Protein AF-K1U4I6-F1 (afdb_monomer_lite)

InterPro domains:
  IPR039506 SpoOB, alpha-helical domain [PF14689] (125-173)

Foldseek 3Di:
DLVVQCVPPVDPVVSVVVVVVVVVVVVVVCCVVVVVVVVVQVVDDPVSVVVVVCVVVVVVVVVVCCVVVCPVVVVPDPVVVVVVVVVVVVVVVVVVVVVVVVVVVVVVVVVVVVVVVVVVVVVVVVVVVVVVVVVVVVVVVVVVVVLVVVLVVCVVVVVVVVSVVSVVVVVVVVVVVPQPDPDPDPVVSVVVSVVVVVCVVVVHDDDDDD

Sequence (210 aa):
MGLFALALTGQEWCYYVCRILVTVGAFILLCRYVCQTTAMLFAKTDRELLIIGSLPIIYYIFDYATTKFSSLLYSGNKAVPEFLGFAMCLTYLLFLLVYFREYEMKNKAEQYNELIQMQLNSFQTEMTNTRKSEKKMSILRHDTRHHLSVLRTLIQQGETDKALEYLNEVSQTYDDTVIKTYCRNEMVNSVLSIYNMRFEEQRIRWEIQV

pLDDT: mean 74.11, std 14.85, range [41.06, 98.06]

Secondary structure (DSSP, 8-state):
-HHHHHHHH--HHHHHHHHHHHHHHHHHHHHHHHHHHHHHHTTS-HHHHHHHHHHHHHHHHHHHHHHHHTTTTTTT-THHHHHHHHHHHHHHHHHHHHHHHHHHHHHHHHHHHHHHHHHHHHHHHHHHHHHHHHHHHHHHHHHHHHHHHHHHHHHHTT-HHHHHHHHHHHHHHHHTTS----SS-HHHHHHHHHHHHHHHHTT-------

Structure (mmCIF, N/CA/C/O backbone):
data_AF-K1U4I6-F1
#
_entry.id   AF-K1U4I6-F1
#
loop_
_atom_site.group_PDB
_atom_site.id
_atom_site.type_symbol
_atom_site.label_atom_id
_atom_site.label_alt_id
_atom_site.label_comp_id
_atom_site.label_asym_id
_atom_site.label_entity_id
_atom_site.label_seq_id
_atom_site.pdbx_PDB_ins_code
_atom_site.Cartn_x
_atom_site.Cartn_y
_atom_site.Cartn_z
_atom_site.occupancy
_atom_site.B_iso_or_equiv
_atom_site.auth_seq_id
_atom_site.auth_comp_id
_atom_site.auth_asym_id
_atom_site.auth_atom_id
_atom_site.pdbx_PDB_model_num
ATOM 1 N N . MET A 1 1 ? 26.414 -6.886 -43.338 1.00 48.66 1 MET A N 1
ATOM 2 C CA . MET A 1 1 ? 25.863 -7.695 -44.452 1.00 48.66 1 MET A CA 1
ATOM 3 C C . MET A 1 1 ? 25.953 -6.996 -45.811 1.00 48.66 1 MET A C 1
ATOM 5 O O . MET A 1 1 ? 26.438 -7.625 -46.738 1.00 48.66 1 MET A O 1
ATOM 9 N N . GLY A 1 2 ? 25.589 -5.711 -45.952 1.00 41.06 2 GLY A N 1
ATOM 10 C CA . GLY A 1 2 ? 25.719 -4.983 -47.233 1.00 41.06 2 GLY A CA 1
ATOM 11 C C . GLY A 1 2 ? 27.159 -4.853 -47.758 1.00 41.06 2 GLY A C 1
ATOM 12 O O . GLY A 1 2 ? 27.404 -5.090 -48.935 1.00 41.06 2 GLY A O 1
ATOM 13 N N . LEU A 1 3 ? 28.129 -4.595 -46.874 1.00 46.62 3 LEU A N 1
ATOM 14 C CA . LEU A 1 3 ? 29.560 -4.542 -47.221 1.00 46.62 3 LEU A CA 1
ATOM 15 C C . LEU A 1 3 ? 30.132 -5.889 -47.703 1.00 46.62 3 LEU A C 1
ATOM 17 O O . LEU A 1 3 ? 31.033 -5.907 -48.533 1.00 46.62 3 LEU A O 1
ATOM 21 N N . PHE A 1 4 ? 29.583 -7.013 -47.230 1.00 47.94 4 PHE A N 1
ATOM 22 C CA . PHE A 1 4 ? 30.032 -8.356 -47.616 1.00 47.94 4 PHE A CA 1
ATOM 23 C C . PHE A 1 4 ? 29.522 -8.745 -49.015 1.00 47.94 4 PHE A C 1
ATOM 25 O O . PHE A 1 4 ? 30.230 -9.396 -49.772 1.00 47.94 4 PHE A O 1
ATOM 32 N N . ALA A 1 5 ? 28.323 -8.279 -49.387 1.00 46.81 5 ALA A N 1
ATOM 33 C CA . ALA A 1 5 ? 27.789 -8.419 -50.742 1.00 46.81 5 ALA A CA 1
ATOM 34 C C . ALA A 1 5 ? 28.510 -7.492 -51.740 1.00 46.81 5 ALA A C 1
ATOM 36 O O . ALA A 1 5 ? 28.857 -7.920 -52.836 1.00 46.81 5 ALA A O 1
ATOM 37 N N . LEU A 1 6 ? 28.817 -6.250 -51.340 1.00 45.81 6 LEU A N 1
ATOM 38 C CA . LEU A 1 6 ? 29.580 -5.304 -52.164 1.00 45.81 6 LEU A CA 1
ATOM 39 C C . LEU A 1 6 ? 30.985 -5.841 -52.503 1.00 45.81 6 LEU A C 1
ATOM 41 O O . LEU A 1 6 ? 31.432 -5.707 -53.641 1.00 45.81 6 LEU A O 1
ATOM 45 N N . ALA A 1 7 ? 31.640 -6.498 -51.538 1.00 49.97 7 ALA A N 1
ATOM 46 C CA . ALA A 1 7 ? 32.959 -7.104 -51.713 1.00 49.97 7 ALA A CA 1
ATOM 47 C C . ALA A 1 7 ? 32.969 -8.309 -52.674 1.00 49.97 7 ALA A C 1
ATOM 49 O O . ALA A 1 7 ? 34.016 -8.610 -53.240 1.00 49.97 7 ALA A O 1
ATOM 50 N N . LEU A 1 8 ? 31.830 -8.988 -52.873 1.00 51.47 8 LEU A N 1
ATOM 51 C CA . LEU A 1 8 ? 31.747 -10.184 -53.719 1.00 51.47 8 LEU A CA 1
ATOM 52 C C . LEU A 1 8 ? 31.326 -9.885 -55.166 1.00 51.47 8 LEU A C 1
ATOM 54 O O . LEU A 1 8 ? 31.759 -10.586 -56.075 1.00 51.47 8 LEU A O 1
ATOM 58 N N . THR A 1 9 ? 30.466 -8.884 -55.391 1.00 55.88 9 THR A N 1
ATOM 59 C CA . THR A 1 9 ? 29.823 -8.680 -56.706 1.00 55.88 9 THR A CA 1
ATOM 60 C C . THR A 1 9 ? 30.239 -7.413 -57.446 1.00 55.88 9 THR A C 1
ATOM 62 O O . THR A 1 9 ? 29.944 -7.298 -58.632 1.00 55.88 9 THR A O 1
ATOM 65 N N . GLY A 1 10 ? 30.873 -6.435 -56.787 1.00 54.59 10 GLY A N 1
ATOM 66 C CA . GLY A 1 10 ? 31.335 -5.194 -57.433 1.00 54.59 10 GLY A CA 1
ATOM 67 C C . GLY A 1 10 ? 30.241 -4.308 -58.060 1.00 54.59 10 GLY A C 1
ATOM 68 O O . GLY A 1 10 ? 30.562 -3.281 -58.648 1.00 54.59 10 GLY A O 1
ATOM 69 N N . GLN A 1 11 ? 28.958 -4.672 -57.940 1.00 59.34 11 GLN A N 1
ATOM 70 C CA . GLN A 1 11 ? 27.823 -3.933 -58.495 1.00 59.34 11 GLN A CA 1
ATOM 71 C C . GLN A 1 11 ? 26.940 -3.318 -57.406 1.00 59.34 11 GLN A C 1
ATOM 73 O O . GLN A 1 11 ? 26.455 -4.006 -56.504 1.00 59.34 11 GLN A O 1
ATOM 78 N N . GLU A 1 12 ? 26.674 -2.016 -57.542 1.00 57.81 12 GLU A N 1
ATOM 79 C CA . GLU A 1 12 ? 25.915 -1.210 -56.577 1.00 57.81 12 GLU A CA 1
ATOM 80 C C . GLU A 1 12 ? 24.451 -1.665 -56.429 1.00 57.81 12 GLU A C 1
ATOM 82 O O . GLU A 1 12 ? 23.880 -1.590 -55.342 1.00 57.81 12 GLU A O 1
ATOM 87 N N . TRP A 1 13 ? 23.851 -2.229 -57.483 1.00 63.41 13 TRP A N 1
ATOM 88 C CA . TRP A 1 13 ? 22.460 -2.702 -57.464 1.00 63.41 13 TRP A CA 1
ATOM 89 C C . TRP A 1 13 ? 22.210 -3.830 -56.454 1.00 63.41 13 TRP A C 1
ATOM 91 O O . TRP A 1 13 ? 21.188 -3.826 -55.767 1.00 63.41 13 TRP A O 1
ATOM 101 N N . CYS A 1 14 ? 23.154 -4.761 -56.294 1.00 64.69 14 CYS A N 1
ATOM 102 C CA . CYS A 1 14 ? 22.992 -5.878 -55.360 1.00 64.69 14 CYS A CA 1
ATOM 103 C C . CYS A 1 14 ? 23.028 -5.407 -53.894 1.00 64.69 14 CYS A C 1
ATOM 105 O O . CYS A 1 14 ? 22.335 -5.962 -53.038 1.00 64.69 14 CYS A O 1
ATOM 107 N N . TYR A 1 15 ? 23.778 -4.336 -53.611 1.00 62.53 15 TYR A N 1
ATOM 108 C CA . TYR A 1 15 ? 23.795 -3.683 -52.302 1.00 62.53 15 TYR A CA 1
ATOM 109 C C . TYR A 1 15 ? 22.443 -3.026 -51.988 1.00 62.53 15 TYR A C 1
ATOM 111 O O . TYR A 1 15 ? 21.892 -3.258 -50.908 1.00 62.53 15 TYR A O 1
ATOM 119 N N . TYR A 1 16 ? 21.866 -2.269 -52.930 1.00 65.88 16 TYR A N 1
ATOM 120 C CA . TYR A 1 16 ? 20.574 -1.605 -52.718 1.00 65.88 16 TYR A CA 1
ATOM 121 C C . TYR A 1 16 ? 19.423 -2.601 -52.539 1.00 65.88 16 TYR A C 1
ATOM 123 O O . TYR A 1 16 ? 18.609 -2.420 -51.634 1.00 65.88 16 TYR A O 1
ATOM 131 N N . VAL A 1 17 ? 19.386 -3.685 -53.321 1.00 73.38 17 VAL A N 1
ATOM 132 C CA . VAL A 1 17 ? 18.346 -4.723 -53.205 1.00 73.38 17 VAL A CA 1
ATOM 133 C C . VAL A 1 17 ? 18.427 -5.454 -51.861 1.00 73.38 17 VAL A C 1
ATOM 135 O O . VAL A 1 17 ? 17.417 -5.573 -51.165 1.00 73.38 17 VAL A O 1
ATOM 138 N N . CYS A 1 18 ? 19.625 -5.871 -51.435 1.00 67.81 18 CYS A N 1
ATOM 139 C CA . CYS A 1 18 ? 19.815 -6.473 -50.111 1.00 67.81 18 CYS A CA 1
ATOM 140 C C . CYS A 1 18 ? 19.424 -5.512 -48.984 1.00 67.81 18 CYS A C 1
ATOM 142 O O . CYS A 1 18 ? 18.810 -5.928 -48.001 1.00 67.81 18 CYS A O 1
ATOM 144 N N . ARG A 1 19 ? 19.742 -4.220 -49.121 1.00 67.00 19 ARG A N 1
ATOM 145 C CA . ARG A 1 19 ? 19.383 -3.214 -48.120 1.00 67.00 19 ARG A CA 1
ATOM 146 C C . ARG A 1 19 ? 17.870 -3.051 -48.009 1.00 67.00 19 ARG A C 1
ATOM 148 O O . ARG A 1 19 ? 17.364 -3.063 -46.893 1.00 67.00 19 ARG A O 1
ATOM 155 N N . ILE A 1 20 ? 17.160 -2.978 -49.138 1.00 73.19 20 ILE A N 1
ATOM 156 C CA . ILE A 1 20 ? 15.693 -2.886 -49.170 1.00 73.19 20 ILE A CA 1
ATOM 157 C C . ILE A 1 20 ? 15.069 -4.100 -48.472 1.00 73.19 20 ILE A C 1
ATOM 159 O O . ILE A 1 20 ? 14.245 -3.927 -47.574 1.00 73.19 20 ILE A O 1
ATOM 163 N N . LEU A 1 21 ? 15.513 -5.317 -48.798 1.00 75.50 21 LEU A N 1
ATOM 164 C CA . LEU A 1 21 ? 14.985 -6.545 -48.191 1.00 75.50 21 LEU A CA 1
ATOM 165 C C . LEU A 1 21 ? 15.214 -6.604 -46.676 1.00 75.50 21 LEU A C 1
ATOM 167 O O . LEU A 1 21 ? 14.296 -6.940 -45.929 1.00 75.50 21 LEU A O 1
ATOM 171 N N . VAL A 1 22 ? 16.404 -6.219 -46.207 1.00 72.75 22 VAL A N 1
ATOM 172 C CA . VAL A 1 22 ? 16.709 -6.162 -44.769 1.00 72.75 22 VAL A CA 1
ATOM 173 C C . VAL A 1 22 ? 15.862 -5.098 -44.069 1.00 72.75 22 VAL A C 1
ATOM 175 O O . VAL A 1 22 ? 15.328 -5.364 -42.994 1.00 72.75 22 VAL A O 1
ATOM 178 N N . THR A 1 23 ? 15.677 -3.922 -44.677 1.00 68.19 23 THR A N 1
ATOM 179 C CA . THR A 1 23 ? 14.832 -2.867 -44.094 1.00 68.19 23 THR A CA 1
ATOM 180 C C . THR A 1 23 ? 13.359 -3.257 -44.042 1.00 68.19 23 THR A C 1
ATOM 182 O O . THR A 1 23 ? 12.713 -3.009 -43.030 1.00 68.19 23 THR A O 1
ATOM 185 N N . VAL A 1 24 ? 12.834 -3.928 -45.072 1.00 73.31 24 VAL A N 1
ATOM 186 C CA . VAL A 1 24 ? 11.449 -4.423 -45.090 1.00 73.31 24 VAL A CA 1
ATOM 187 C C . VAL A 1 24 ? 11.265 -5.536 -44.058 1.00 73.31 24 VAL A C 1
ATOM 189 O O . VAL A 1 24 ? 10.288 -5.520 -43.314 1.00 73.31 24 VAL A O 1
ATOM 192 N N . GLY A 1 25 ? 12.225 -6.458 -43.941 1.00 74.81 25 GLY A N 1
ATOM 193 C CA . GLY A 1 25 ? 12.207 -7.502 -42.916 1.00 74.81 25 GLY A CA 1
ATOM 194 C C . GLY A 1 25 ? 12.217 -6.927 -41.499 1.00 74.81 25 GLY A C 1
ATOM 195 O O . GLY A 1 25 ? 11.381 -7.305 -40.681 1.00 74.81 25 GLY A O 1
ATOM 196 N N . ALA A 1 26 ? 13.100 -5.963 -41.225 1.00 69.75 26 ALA A N 1
ATOM 197 C CA . ALA A 1 26 ? 13.153 -5.261 -39.944 1.00 69.75 26 ALA A CA 1
ATOM 198 C C . ALA A 1 26 ? 11.867 -4.467 -39.664 1.00 69.75 26 ALA A C 1
ATOM 200 O O . ALA A 1 26 ? 11.378 -4.487 -38.538 1.00 69.75 26 ALA A O 1
ATOM 201 N N . PHE A 1 27 ? 11.285 -3.826 -40.681 1.00 70.94 27 PHE A N 1
ATOM 202 C CA . PHE A 1 27 ? 10.021 -3.101 -40.563 1.00 70.94 27 PHE A CA 1
ATOM 203 C C . PHE A 1 27 ? 8.851 -4.035 -40.231 1.00 70.94 27 PHE A C 1
ATOM 205 O O . PHE A 1 27 ? 8.069 -3.729 -39.340 1.00 70.94 27 PHE A O 1
ATOM 212 N N . ILE A 1 28 ? 8.763 -5.210 -40.862 1.00 70.12 28 ILE A N 1
ATOM 213 C CA . ILE A 1 28 ? 7.737 -6.221 -40.549 1.00 70.12 28 ILE A CA 1
ATOM 214 C C . ILE A 1 28 ? 7.915 -6.756 -39.122 1.00 70.12 28 ILE A C 1
ATOM 216 O O . ILE A 1 28 ? 6.934 -6.917 -38.394 1.00 70.12 28 ILE A O 1
ATOM 220 N N . LEU A 1 29 ? 9.158 -7.006 -38.703 1.00 67.56 29 LEU A N 1
ATOM 221 C CA . LEU A 1 29 ? 9.487 -7.462 -37.349 1.00 67.56 29 LEU A CA 1
ATOM 222 C C . LEU A 1 29 ? 9.111 -6.405 -36.304 1.00 67.56 29 LEU A C 1
ATOM 224 O O . LEU A 1 29 ? 8.464 -6.730 -35.308 1.00 67.56 29 LEU A O 1
ATOM 228 N N . LEU A 1 30 ? 9.440 -5.139 -36.571 1.00 63.72 30 LEU A N 1
ATOM 229 C CA . LEU A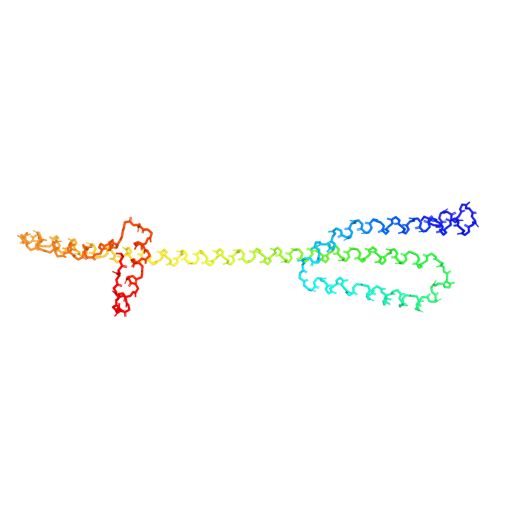 1 30 ? 9.045 -4.004 -35.744 1.00 63.72 30 LEU A CA 1
ATOM 230 C C . LEU A 1 30 ? 7.528 -3.848 -35.716 1.00 63.72 30 LEU A C 1
ATOM 232 O O . LEU A 1 30 ? 6.971 -3.823 -34.632 1.00 63.72 30 LEU A O 1
ATOM 236 N N . CYS A 1 31 ? 6.822 -3.835 -36.846 1.00 61.91 31 CYS A N 1
ATOM 237 C CA . CYS A 1 31 ? 5.360 -3.769 -36.843 1.00 61.91 31 CYS A CA 1
ATOM 238 C C . CYS A 1 31 ? 4.740 -4.926 -36.049 1.00 61.91 31 CYS A C 1
ATOM 240 O O . CYS A 1 31 ? 3.816 -4.706 -35.278 1.00 61.91 31 CYS A O 1
ATOM 242 N N . ARG A 1 32 ? 5.259 -6.153 -36.152 1.00 65.69 32 ARG A N 1
ATOM 243 C CA . ARG A 1 32 ? 4.680 -7.295 -35.433 1.00 65.69 32 ARG A CA 1
ATOM 244 C C . ARG A 1 32 ? 4.931 -7.250 -33.922 1.00 65.69 32 ARG A C 1
ATOM 246 O O . ARG A 1 32 ? 3.999 -7.495 -33.163 1.00 65.69 32 ARG A O 1
ATOM 253 N N . TYR A 1 33 ? 6.145 -6.917 -33.483 1.00 58.00 33 TYR A N 1
ATOM 254 C CA . TYR A 1 33 ? 6.484 -6.862 -32.053 1.00 58.00 33 TYR A CA 1
ATOM 255 C C . TYR A 1 33 ? 6.089 -5.533 -31.394 1.00 58.00 33 TYR A C 1
ATOM 257 O O . TYR A 1 33 ? 5.572 -5.517 -30.276 1.00 58.00 33 TYR A O 1
ATOM 265 N N . VAL A 1 34 ? 6.285 -4.411 -32.084 1.00 54.59 34 VAL A N 1
ATOM 266 C CA . VAL A 1 34 ? 5.975 -3.069 -31.581 1.00 54.59 34 VAL A CA 1
ATOM 267 C C . VAL A 1 34 ? 4.478 -2.802 -31.628 1.00 54.59 34 VAL A C 1
ATOM 269 O O . VAL A 1 34 ? 3.987 -2.314 -30.625 1.00 54.59 34 VAL A O 1
ATOM 272 N N . CYS A 1 35 ? 3.709 -3.178 -32.664 1.00 52.94 35 CYS A N 1
ATOM 273 C CA . CYS A 1 35 ? 2.257 -2.906 -32.652 1.00 52.94 35 CYS A CA 1
ATOM 274 C C . CYS A 1 35 ? 1.515 -3.657 -31.535 1.00 52.94 35 CYS A C 1
ATOM 276 O O . CYS A 1 35 ? 0.580 -3.118 -30.939 1.00 52.94 35 CYS A O 1
ATOM 278 N N . GLN A 1 36 ? 1.950 -4.879 -31.211 1.00 55.16 36 GLN A N 1
ATOM 279 C CA . GLN A 1 36 ? 1.399 -5.640 -30.086 1.00 55.16 36 GLN A CA 1
ATOM 280 C C . GLN A 1 36 ? 1.763 -4.993 -28.739 1.00 55.16 36 GLN A C 1
ATOM 282 O O . GLN A 1 36 ? 0.941 -4.949 -27.828 1.00 55.16 36 GLN A O 1
ATOM 287 N N . THR A 1 37 ? 2.965 -4.420 -28.644 1.00 54.50 37 THR A N 1
ATOM 288 C CA . THR A 1 37 ? 3.426 -3.687 -27.458 1.00 54.50 37 THR A CA 1
ATOM 289 C C . THR A 1 37 ? 2.742 -2.319 -27.341 1.00 54.50 37 THR A C 1
ATOM 291 O O . THR A 1 37 ? 2.309 -1.954 -26.255 1.00 54.50 37 THR A O 1
ATOM 294 N N . THR A 1 38 ? 2.547 -1.582 -28.442 1.00 50.41 38 THR A N 1
ATOM 295 C CA . THR A 1 38 ? 1.922 -0.250 -28.452 1.00 50.41 38 THR A CA 1
ATOM 296 C C . THR A 1 38 ? 0.447 -0.309 -28.094 1.00 50.41 38 THR A C 1
ATOM 298 O O . THR A 1 38 ? -0.009 0.563 -27.371 1.00 50.41 38 THR A O 1
ATOM 301 N N . ALA A 1 39 ? -0.303 -1.333 -28.520 1.00 54.84 39 ALA A N 1
ATOM 302 C CA . ALA A 1 39 ? -1.708 -1.474 -28.123 1.00 54.84 39 ALA A CA 1
ATOM 303 C C . ALA A 1 39 ? -1.875 -1.611 -26.594 1.00 54.84 39 ALA A C 1
ATOM 305 O O . ALA A 1 39 ? -2.846 -1.115 -26.030 1.00 54.84 39 ALA A O 1
ATOM 306 N N . MET A 1 40 ? -0.899 -2.228 -25.921 1.00 54.09 40 MET A N 1
ATOM 307 C CA . MET A 1 40 ? -0.851 -2.346 -24.461 1.00 54.09 40 MET A CA 1
ATOM 308 C C . MET A 1 40 ? -0.280 -1.084 -23.782 1.00 54.09 40 MET A C 1
ATOM 310 O O . MET A 1 40 ? -0.670 -0.757 -22.665 1.00 54.09 40 MET A O 1
ATOM 314 N N . LEU A 1 41 ? 0.603 -0.349 -24.467 1.00 54.31 41 LEU A N 1
ATOM 315 C CA . LEU A 1 41 ? 1.235 0.898 -24.007 1.00 54.31 41 LEU A CA 1
ATOM 316 C C . LEU A 1 41 ? 0.296 2.117 -24.089 1.00 54.31 41 LEU A C 1
ATOM 318 O O . LEU A 1 41 ? 0.313 2.961 -23.203 1.00 54.31 41 LEU A O 1
ATOM 322 N N . PHE A 1 42 ? -0.560 2.193 -25.115 1.00 52.75 42 PHE A N 1
ATOM 323 C CA . PHE A 1 42 ? -1.585 3.240 -25.267 1.00 52.75 42 PHE A CA 1
ATOM 324 C C . PHE A 1 42 ? -2.727 3.123 -24.243 1.00 52.75 42 PHE A C 1
ATOM 326 O O . PHE A 1 42 ? -3.503 4.060 -24.088 1.00 52.75 42 PHE A O 1
ATOM 333 N N . ALA A 1 43 ? -2.829 1.995 -23.534 1.00 55.38 43 ALA A N 1
ATOM 334 C CA . ALA A 1 43 ? -3.768 1.814 -22.427 1.00 55.38 43 ALA A CA 1
ATOM 335 C C . ALA A 1 43 ? -3.232 2.354 -21.084 1.00 55.38 43 ALA A C 1
ATOM 337 O O . ALA A 1 43 ? -3.918 2.254 -20.066 1.00 55.38 43 ALA A O 1
ATOM 338 N N . LYS A 1 44 ? -2.011 2.904 -21.058 1.00 59.41 44 LYS A N 1
ATOM 339 C CA . LYS A 1 44 ? -1.352 3.423 -19.857 1.00 59.41 44 LYS A CA 1
ATOM 340 C C . LYS A 1 44 ? -1.188 4.949 -19.873 1.00 59.41 44 LYS A C 1
ATOM 342 O O . LYS A 1 44 ? -1.237 5.594 -20.912 1.00 59.41 44 LYS A O 1
ATOM 347 N N . THR A 1 45 ? -0.988 5.493 -18.671 1.00 62.28 45 THR A N 1
ATOM 348 C CA . THR A 1 45 ? -0.942 6.912 -18.274 1.00 62.28 45 THR A CA 1
ATOM 349 C C . THR A 1 45 ? -0.232 7.861 -19.256 1.00 62.28 45 THR A C 1
ATOM 351 O O . THR A 1 45 ? 0.888 7.594 -19.687 1.00 62.28 45 THR A O 1
ATOM 354 N N . ASP A 1 46 ? -0.815 9.049 -19.474 1.00 60.09 46 ASP A N 1
ATOM 355 C CA . ASP A 1 46 ? -0.388 10.119 -20.407 1.00 60.09 46 ASP A CA 1
ATOM 356 C C . ASP A 1 46 ? 1.112 10.485 -20.391 1.00 60.09 46 ASP A C 1
ATOM 358 O O . ASP A 1 46 ? 1.668 10.945 -21.390 1.00 60.09 46 ASP A O 1
ATOM 362 N N . ARG A 1 47 ? 1.805 10.276 -19.265 1.00 59.84 47 ARG A N 1
ATOM 363 C CA . ARG A 1 47 ? 3.254 10.517 -19.141 1.00 59.84 47 ARG A CA 1
ATOM 364 C C . ARG A 1 47 ? 4.099 9.523 -19.935 1.00 59.84 47 ARG A C 1
ATOM 366 O O . ARG A 1 47 ? 5.114 9.920 -20.501 1.00 59.84 47 ARG A O 1
ATOM 373 N N . GLU A 1 48 ? 3.699 8.255 -19.986 1.00 63.62 48 GLU A N 1
ATOM 374 C CA . GLU A 1 48 ? 4.399 7.246 -20.790 1.00 63.62 48 GLU A CA 1
ATOM 375 C C . GLU A 1 48 ? 4.224 7.557 -22.282 1.00 63.62 48 GLU A C 1
ATOM 377 O O . GLU A 1 48 ? 5.188 7.509 -23.049 1.00 63.62 48 GLU A O 1
ATOM 382 N N . LEU A 1 49 ? 3.024 8.006 -22.664 1.00 63.00 49 LEU A N 1
ATOM 383 C CA . LEU A 1 49 ? 2.716 8.441 -24.021 1.00 63.00 49 LEU A CA 1
ATOM 384 C C . LEU A 1 49 ? 3.540 9.666 -24.447 1.00 63.00 49 LEU A C 1
ATOM 386 O O . LEU A 1 49 ? 4.007 9.719 -25.582 1.00 63.00 49 LEU A O 1
ATOM 390 N N . LEU A 1 50 ? 3.787 10.617 -23.541 1.00 64.62 50 LEU A N 1
ATOM 391 C CA . LEU A 1 50 ? 4.666 11.768 -23.791 1.00 64.62 50 LEU A CA 1
ATOM 392 C C . LEU A 1 50 ? 6.129 11.364 -24.015 1.00 64.62 50 LEU A C 1
ATOM 394 O O . LEU A 1 50 ? 6.785 11.893 -24.915 1.00 64.62 50 LEU A O 1
ATOM 398 N N . ILE A 1 51 ? 6.645 10.410 -23.237 1.00 66.94 51 ILE A N 1
ATOM 399 C CA . ILE A 1 51 ? 8.023 9.919 -23.390 1.00 66.94 51 ILE A CA 1
ATOM 400 C C . ILE A 1 51 ? 8.182 9.212 -24.741 1.00 66.94 51 ILE A C 1
ATOM 402 O O . ILE A 1 51 ? 9.126 9.501 -25.477 1.00 66.94 51 ILE A O 1
ATOM 406 N N . ILE A 1 52 ? 7.214 8.380 -25.126 1.00 67.88 52 ILE A N 1
ATOM 407 C CA . ILE A 1 52 ? 7.187 7.706 -26.433 1.00 67.88 52 ILE A CA 1
ATOM 408 C C . ILE A 1 52 ? 6.953 8.706 -27.578 1.00 67.88 52 ILE A C 1
ATOM 410 O O . ILE A 1 52 ? 7.552 8.576 -28.640 1.00 67.88 52 ILE A O 1
ATOM 414 N N . GLY A 1 53 ? 6.126 9.731 -27.373 1.00 65.19 53 GLY A N 1
ATOM 415 C CA . GLY A 1 53 ? 5.838 10.769 -28.367 1.00 65.19 53 GLY A CA 1
ATOM 416 C C . GLY A 1 53 ? 7.005 11.728 -28.617 1.00 65.19 53 GLY A C 1
ATOM 417 O O . GLY A 1 53 ? 7.144 12.249 -29.720 1.00 65.19 53 GLY A O 1
ATOM 418 N N . SER A 1 54 ? 7.885 11.931 -27.631 1.00 67.19 54 SER A N 1
ATOM 419 C CA . SER A 1 54 ? 9.103 12.751 -27.777 1.00 67.19 54 SER A CA 1
ATOM 420 C C . SER A 1 54 ? 10.241 12.048 -28.538 1.00 67.19 54 SER A C 1
ATOM 422 O O . SER A 1 54 ? 11.169 12.682 -29.041 1.00 67.19 54 SER A O 1
ATOM 424 N N . LEU A 1 55 ? 10.142 10.730 -28.675 1.00 67.00 55 LEU A N 1
ATOM 425 C CA . LEU A 1 55 ? 11.133 9.817 -29.244 1.00 67.00 55 LEU A CA 1
ATOM 426 C C . LEU A 1 55 ? 11.466 10.083 -30.729 1.00 67.00 55 LEU A C 1
ATOM 428 O O . LEU A 1 55 ? 12.655 10.151 -31.054 1.00 67.00 55 LEU A O 1
ATOM 432 N N . PRO A 1 56 ? 10.490 10.322 -31.634 1.00 67.50 56 PRO A N 1
ATOM 433 C CA . PRO A 1 56 ? 10.774 10.649 -33.032 1.00 67.50 56 PRO A CA 1
ATOM 434 C C . PRO A 1 56 ? 11.464 12.008 -33.165 1.00 67.50 56 PRO A C 1
ATOM 436 O O . PRO A 1 56 ? 12.278 12.202 -34.061 1.00 67.50 56 PRO A O 1
ATOM 439 N N . ILE A 1 57 ? 11.169 12.938 -32.252 1.00 67.06 57 ILE A N 1
ATOM 440 C CA . ILE A 1 57 ? 11.725 14.293 -32.252 1.00 67.06 57 ILE A CA 1
ATOM 441 C C . ILE A 1 57 ? 13.198 14.249 -31.835 1.00 67.06 57 ILE A C 1
ATOM 443 O O . ILE A 1 57 ? 14.043 14.819 -32.520 1.00 67.06 57 ILE A O 1
ATOM 447 N N . ILE A 1 58 ? 13.526 13.525 -30.759 1.00 70.06 58 ILE A N 1
ATOM 448 C CA . ILE A 1 58 ? 14.914 13.345 -30.305 1.00 70.06 58 ILE A CA 1
ATOM 449 C C . ILE A 1 58 ? 15.735 12.607 -31.368 1.00 70.06 58 ILE A C 1
ATOM 451 O O . ILE A 1 58 ? 16.846 13.032 -31.682 1.00 70.06 58 ILE A O 1
ATOM 455 N N . TYR A 1 59 ? 15.176 11.547 -31.964 1.00 69.56 59 TYR A N 1
ATOM 456 C CA . TYR A 1 59 ? 15.822 10.823 -33.059 1.00 69.56 59 TYR A CA 1
ATOM 457 C C . TYR A 1 59 ? 16.089 11.732 -34.265 1.00 69.56 59 TYR A C 1
ATOM 459 O O . TYR A 1 59 ? 17.206 11.756 -34.773 1.00 69.56 59 TYR A O 1
ATOM 467 N N . TYR A 1 60 ? 15.105 12.533 -34.680 1.00 68.38 60 TYR A N 1
ATOM 468 C CA . TYR A 1 60 ? 15.241 13.448 -35.813 1.00 68.38 60 TYR A CA 1
ATOM 469 C C . TYR A 1 60 ? 16.274 14.554 -35.556 1.00 68.38 60 TYR A C 1
ATOM 471 O O . TYR A 1 60 ? 17.082 14.863 -36.429 1.00 68.38 60 TYR A O 1
ATOM 479 N N . ILE A 1 61 ? 16.304 15.125 -34.346 1.00 70.38 61 ILE A N 1
ATOM 480 C CA . ILE A 1 61 ? 17.316 16.119 -33.952 1.00 70.38 61 ILE A CA 1
ATOM 481 C C . ILE A 1 61 ? 18.711 15.490 -33.951 1.00 70.38 61 ILE A C 1
ATOM 483 O O . ILE A 1 61 ? 19.660 16.110 -34.430 1.00 70.38 61 ILE A O 1
ATOM 487 N N . PHE A 1 62 ? 18.841 14.263 -33.445 1.00 67.06 62 PHE A N 1
ATOM 488 C CA . PHE A 1 62 ? 20.112 13.549 -33.409 1.00 67.06 62 PHE A CA 1
ATOM 489 C C . PHE A 1 62 ? 20.608 13.184 -34.815 1.00 67.06 62 PHE A C 1
ATOM 491 O O . PHE A 1 62 ? 21.781 13.398 -35.121 1.00 67.06 62 PHE A O 1
ATOM 498 N N . ASP A 1 63 ? 19.730 12.685 -35.685 1.00 67.50 63 ASP A N 1
ATOM 499 C CA . ASP A 1 63 ? 20.051 12.359 -37.078 1.00 67.50 63 ASP A CA 1
ATOM 500 C C . ASP A 1 63 ? 20.433 13.615 -37.871 1.00 67.50 63 ASP A C 1
ATOM 502 O O . ASP A 1 63 ? 21.440 13.632 -38.580 1.00 67.50 63 ASP A O 1
ATOM 506 N N . TYR A 1 64 ? 19.711 14.719 -37.666 1.00 66.12 64 TYR A N 1
ATOM 507 C CA . TYR A 1 64 ? 20.030 16.007 -38.274 1.00 66.12 64 TYR A CA 1
ATOM 508 C C . TYR A 1 64 ? 21.368 16.570 -37.779 1.00 66.12 64 TYR A C 1
ATOM 510 O O . TYR A 1 64 ? 22.200 16.993 -38.587 1.00 66.12 64 TYR A O 1
ATOM 518 N N . ALA A 1 65 ? 21.605 16.544 -36.463 1.00 65.19 65 ALA A N 1
ATOM 519 C CA . ALA A 1 65 ? 22.859 16.989 -35.864 1.00 65.19 65 ALA A CA 1
ATOM 520 C C . ALA A 1 65 ? 24.027 16.146 -36.375 1.00 65.19 65 ALA A C 1
ATOM 522 O O . ALA A 1 65 ? 25.031 16.701 -36.813 1.00 65.19 65 ALA A O 1
ATOM 523 N N . THR A 1 66 ? 23.867 14.823 -36.409 1.00 65.25 66 THR A N 1
ATOM 524 C CA . THR A 1 66 ? 24.881 13.911 -36.935 1.00 65.25 66 THR A CA 1
ATOM 525 C C . THR A 1 66 ? 25.105 14.189 -38.415 1.00 65.25 66 THR A C 1
ATOM 527 O O . THR A 1 66 ? 26.230 14.445 -38.802 1.00 65.25 66 THR A O 1
ATOM 530 N N . THR A 1 67 ? 24.077 14.283 -39.252 1.00 64.56 67 THR A N 1
ATOM 531 C CA . THR A 1 67 ? 24.234 14.528 -40.698 1.00 64.56 67 THR A CA 1
ATOM 532 C C . THR A 1 67 ? 24.894 15.878 -41.013 1.00 64.56 67 THR A C 1
ATOM 534 O O . THR A 1 67 ? 25.692 15.970 -41.947 1.00 64.56 67 THR A O 1
ATOM 537 N N . LYS A 1 68 ? 24.618 16.932 -40.231 1.00 61.22 68 LYS A N 1
ATOM 538 C CA . LYS A 1 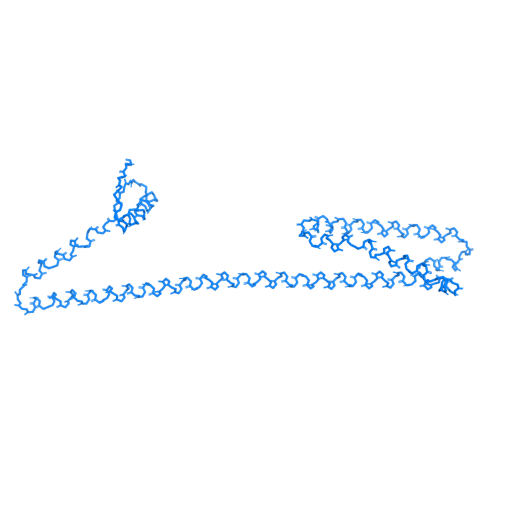68 ? 25.198 18.272 -40.440 1.00 61.22 68 LYS A CA 1
ATOM 539 C C . LYS A 1 68 ? 26.583 18.466 -39.816 1.00 61.22 68 LYS A C 1
ATOM 541 O O . LYS A 1 68 ? 27.428 19.078 -40.465 1.00 61.22 68 LYS A O 1
ATOM 546 N N . PHE A 1 69 ? 26.842 17.952 -38.611 1.00 56.34 69 PHE A N 1
ATOM 547 C CA . PHE A 1 69 ? 28.169 18.029 -37.973 1.00 56.34 69 PHE A CA 1
ATOM 548 C C . PHE A 1 69 ? 29.160 17.000 -38.544 1.00 56.34 69 PHE A C 1
ATOM 550 O O . PHE A 1 69 ? 30.366 17.236 -38.552 1.00 56.34 69 PHE A O 1
ATOM 557 N N . SER A 1 70 ? 28.670 15.878 -39.075 1.00 55.50 70 SER A N 1
ATOM 558 C CA . SER A 1 70 ? 29.463 14.771 -39.632 1.00 55.50 70 SER A CA 1
ATOM 559 C C . SER A 1 70 ? 29.850 14.976 -41.107 1.00 55.50 70 SER A C 1
ATOM 561 O O . SER A 1 70 ? 30.279 14.028 -41.757 1.00 55.50 70 SER A O 1
ATOM 563 N N . SER A 1 71 ? 29.774 16.189 -41.672 1.00 53.38 71 SER A N 1
ATOM 564 C CA . SER A 1 71 ? 30.373 16.461 -42.997 1.00 53.38 71 SER A CA 1
ATOM 565 C C . SER A 1 71 ? 31.894 16.207 -43.007 1.00 53.38 71 SER A C 1
ATOM 567 O O . SER A 1 71 ? 32.456 15.818 -44.029 1.00 53.38 71 SER A O 1
A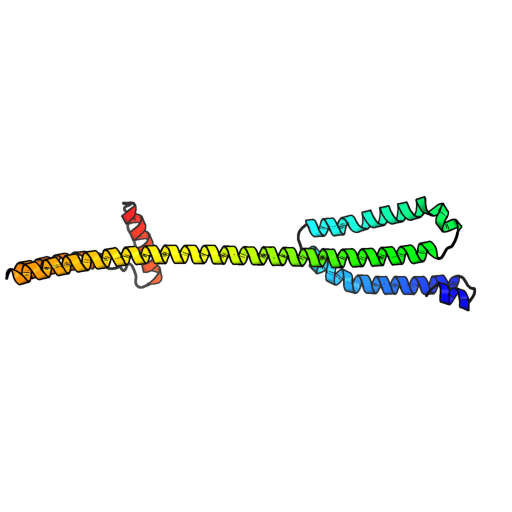TOM 569 N N . LEU A 1 72 ? 32.544 16.315 -41.841 1.00 52.53 72 LEU A N 1
ATOM 570 C CA . LEU A 1 72 ? 33.941 15.931 -41.595 1.00 52.53 72 LEU A CA 1
ATOM 571 C C . LEU A 1 72 ? 34.171 14.410 -41.479 1.00 52.53 72 LEU A C 1
ATOM 573 O O . LEU A 1 72 ? 35.252 13.927 -41.797 1.00 52.53 72 LEU A O 1
ATOM 577 N N . LEU A 1 73 ? 33.167 13.645 -41.052 1.00 52.28 73 LEU A N 1
ATOM 578 C CA . LEU A 1 73 ? 33.237 12.195 -40.805 1.00 52.28 73 LEU A CA 1
ATOM 579 C C . LEU A 1 73 ? 32.836 11.386 -42.056 1.00 52.28 73 LEU A C 1
ATOM 581 O O . LEU A 1 73 ? 33.469 10.376 -42.368 1.00 52.28 73 LEU A O 1
ATOM 585 N N . TYR A 1 74 ? 31.857 11.877 -42.829 1.00 55.62 74 TYR A N 1
ATOM 586 C CA . TYR A 1 74 ? 31.484 11.348 -44.151 1.00 55.62 74 TYR A CA 1
ATOM 587 C C . TYR A 1 74 ? 32.591 11.515 -45.209 1.00 55.62 74 TYR A C 1
ATOM 589 O O . TYR A 1 74 ? 32.602 10.776 -46.192 1.00 55.62 74 TYR A O 1
ATOM 597 N N . SER A 1 75 ? 33.528 12.448 -44.999 1.00 58.22 75 SER A N 1
ATOM 598 C CA . SER A 1 75 ? 34.694 12.688 -45.866 1.00 58.22 75 SER A CA 1
ATOM 599 C C . SER A 1 75 ? 35.796 11.620 -45.714 1.00 58.22 75 SER A C 1
ATOM 601 O O . SER A 1 75 ? 36.544 11.365 -46.654 1.00 58.22 75 SER A O 1
ATOM 603 N N . GLY A 1 76 ? 35.889 10.958 -44.551 1.00 59.53 76 GLY A N 1
ATOM 604 C CA . GLY A 1 76 ? 36.986 10.034 -44.230 1.00 59.53 76 GLY A CA 1
ATOM 605 C C . GLY A 1 76 ? 36.726 8.561 -44.574 1.00 59.53 76 GLY A C 1
ATOM 606 O O . GLY A 1 76 ? 37.545 7.936 -45.244 1.00 59.53 76 GLY A O 1
ATOM 607 N N . ASN A 1 77 ? 35.612 7.973 -44.101 1.00 60.47 77 ASN A N 1
ATOM 608 C CA . ASN A 1 77 ? 35.289 6.555 -44.337 1.00 60.47 77 ASN A CA 1
ATOM 609 C C . ASN A 1 77 ? 33.780 6.256 -44.195 1.00 60.47 77 ASN A C 1
ATOM 611 O O . ASN A 1 77 ? 33.194 6.437 -43.127 1.00 60.47 77 ASN A O 1
ATOM 615 N N . LYS A 1 78 ? 33.165 5.712 -45.257 1.00 61.66 78 LYS A N 1
ATOM 616 C CA . LYS A 1 78 ? 31.720 5.412 -45.349 1.00 61.66 78 LYS A CA 1
ATOM 617 C C . LYS A 1 78 ? 31.216 4.388 -44.317 1.00 61.66 78 LYS A C 1
ATOM 619 O O . LYS A 1 78 ? 30.021 4.344 -44.055 1.00 61.66 78 LYS A O 1
ATOM 624 N N . ALA A 1 79 ? 32.102 3.592 -43.714 1.00 60.59 79 ALA A N 1
ATOM 625 C CA . ALA A 1 79 ? 31.729 2.608 -42.693 1.00 60.59 79 ALA A CA 1
ATOM 626 C C . ALA A 1 79 ? 31.352 3.244 -41.339 1.00 60.59 79 ALA A C 1
ATOM 628 O O . ALA A 1 79 ? 30.523 2.707 -40.609 1.00 60.59 79 ALA A O 1
ATOM 629 N N . VAL A 1 80 ? 31.933 4.396 -40.995 1.00 63.91 80 VAL A N 1
ATOM 630 C CA . VAL A 1 80 ? 31.733 5.043 -39.688 1.00 63.91 80 VAL A CA 1
ATOM 631 C C . VAL A 1 80 ? 30.269 5.442 -39.430 1.00 63.91 80 VAL A C 1
ATOM 633 O O . VAL A 1 80 ? 29.758 5.086 -38.367 1.00 63.91 80 VAL A O 1
ATOM 636 N N . PRO A 1 81 ? 29.546 6.099 -40.361 1.00 65.31 81 PRO A N 1
ATOM 637 C CA . PRO A 1 81 ? 28.129 6.408 -40.153 1.00 65.31 81 PRO A CA 1
ATOM 638 C C . PRO A 1 81 ? 27.227 5.160 -40.073 1.00 65.31 81 PRO A C 1
ATOM 640 O O . PRO A 1 81 ? 26.254 5.179 -39.321 1.00 65.31 81 PRO A O 1
ATOM 643 N N . GLU A 1 82 ? 27.557 4.057 -40.762 1.00 65.00 82 GLU A N 1
ATOM 644 C CA . GLU A 1 82 ? 26.781 2.804 -40.676 1.00 65.00 82 GLU A CA 1
ATOM 645 C C . GLU A 1 82 ? 26.904 2.140 -39.289 1.00 65.00 82 GLU A C 1
ATOM 647 O O . GLU A 1 82 ? 25.900 1.721 -38.707 1.00 65.00 82 GLU A O 1
ATOM 652 N N . PHE A 1 83 ? 28.113 2.081 -38.717 1.00 64.31 83 PHE A N 1
ATOM 653 C CA . PHE A 1 83 ? 28.325 1.509 -37.379 1.00 64.31 83 PHE A CA 1
ATOM 654 C C . PHE A 1 83 ? 27.845 2.429 -36.251 1.00 64.31 83 PHE A C 1
ATOM 656 O O . PHE A 1 83 ? 27.367 1.934 -35.228 1.00 64.31 83 PHE A O 1
ATOM 663 N N . LEU A 1 84 ? 27.914 3.750 -36.440 1.00 69.81 84 LEU A N 1
ATOM 664 C CA . LEU A 1 84 ? 27.407 4.720 -35.468 1.00 69.81 84 LEU A CA 1
ATOM 665 C C . LEU A 1 84 ? 25.886 4.595 -35.298 1.00 69.81 84 LEU A C 1
ATOM 667 O O . LEU A 1 84 ? 25.401 4.574 -34.169 1.00 69.81 84 LEU A O 1
ATOM 671 N N . GLY A 1 85 ? 25.140 4.430 -36.397 1.00 68.56 85 GLY A N 1
ATOM 672 C CA . GLY A 1 85 ? 23.691 4.206 -36.349 1.00 68.56 85 GLY A CA 1
ATOM 673 C C . GLY A 1 85 ? 23.310 2.919 -35.609 1.00 68.56 85 GLY A C 1
ATOM 674 O O . GLY A 1 85 ? 22.385 2.919 -34.797 1.00 68.56 85 GLY A O 1
ATOM 675 N N . PHE A 1 86 ? 24.067 1.837 -35.819 1.00 65.12 86 PHE A N 1
ATOM 676 C CA . PHE A 1 86 ? 23.867 0.582 -35.089 1.00 65.12 86 PHE A CA 1
ATOM 677 C C . PHE A 1 86 ? 24.172 0.726 -33.591 1.00 65.12 86 PHE A C 1
ATOM 679 O O . PHE A 1 86 ? 23.379 0.285 -32.760 1.00 65.12 86 PHE A O 1
ATOM 686 N N . ALA A 1 87 ? 25.279 1.388 -33.237 1.00 68.94 87 ALA A N 1
ATOM 687 C CA . ALA A 1 87 ? 25.646 1.636 -31.845 1.00 68.94 87 ALA A CA 1
ATOM 688 C C . ALA A 1 87 ? 24.596 2.496 -31.122 1.00 68.94 87 ALA A C 1
ATOM 690 O O . ALA A 1 87 ? 24.194 2.154 -30.014 1.00 68.94 87 ALA A O 1
ATOM 691 N N . MET A 1 88 ? 24.097 3.553 -31.769 1.00 70.94 88 MET A N 1
ATOM 692 C CA . MET A 1 88 ? 23.036 4.414 -31.232 1.00 70.94 88 MET A CA 1
ATOM 693 C C . MET A 1 88 ? 21.708 3.672 -31.062 1.00 70.94 88 MET A C 1
ATOM 695 O O . MET A 1 88 ? 21.013 3.857 -30.066 1.00 70.94 88 MET A O 1
ATOM 699 N N . CYS A 1 89 ? 21.354 2.801 -32.008 1.00 70.31 89 CYS A N 1
ATOM 700 C CA . CYS A 1 89 ? 20.159 1.968 -31.891 1.00 70.31 89 CYS A CA 1
ATOM 701 C C . CYS A 1 89 ? 20.276 0.984 -30.715 1.00 70.31 89 CYS A C 1
ATOM 703 O O . CYS A 1 89 ? 19.333 0.823 -29.940 1.00 70.31 89 CYS A O 1
ATOM 705 N N . LEU A 1 90 ? 21.452 0.374 -30.534 1.00 72.19 90 LEU A N 1
ATOM 706 C CA . LEU A 1 90 ? 21.712 -0.559 -29.441 1.00 72.19 90 LEU A CA 1
ATOM 707 C C . LEU A 1 90 ? 21.692 0.131 -28.069 1.00 72.19 90 LEU A C 1
ATOM 709 O O . LEU A 1 90 ? 21.057 -0.375 -27.144 1.00 72.19 90 LEU A O 1
ATOM 713 N N . THR A 1 91 ? 22.346 1.289 -27.926 1.00 71.94 91 THR A N 1
ATOM 714 C CA . THR A 1 91 ? 22.337 2.057 -26.667 1.00 71.94 91 THR A CA 1
ATOM 715 C C . THR A 1 91 ? 20.937 2.542 -26.320 1.00 71.94 91 THR A C 1
ATOM 717 O O . THR A 1 91 ? 20.534 2.482 -25.159 1.00 71.94 91 THR A O 1
ATOM 720 N N . TYR A 1 92 ? 20.165 2.949 -27.325 1.00 74.69 92 TYR A N 1
ATOM 721 C CA . TYR A 1 92 ? 18.777 3.348 -27.154 1.00 74.69 92 TYR A CA 1
ATOM 722 C C . TYR A 1 92 ? 17.885 2.192 -26.674 1.00 74.69 92 TYR A C 1
ATOM 724 O O . TYR A 1 92 ? 17.105 2.351 -25.733 1.00 74.69 92 TYR A O 1
ATOM 732 N N . LEU A 1 93 ? 18.039 1.003 -27.264 1.00 71.31 93 LEU A N 1
ATOM 733 C CA . LEU A 1 93 ? 17.302 -0.191 -26.848 1.00 71.31 93 LEU A CA 1
ATOM 734 C C . LEU A 1 93 ? 17.638 -0.578 -25.400 1.00 71.31 93 LEU A C 1
ATOM 736 O O . LEU A 1 93 ? 16.737 -0.871 -24.614 1.00 71.31 93 LEU A O 1
ATOM 740 N N . LEU A 1 94 ? 18.918 -0.514 -25.020 1.00 70.88 94 LEU A N 1
ATOM 741 C CA . LEU A 1 94 ? 19.348 -0.739 -23.636 1.00 70.88 94 LEU A CA 1
ATOM 742 C C . LEU A 1 94 ? 18.752 0.292 -22.672 1.00 70.88 94 LEU A C 1
ATOM 744 O O . LEU A 1 94 ? 18.275 -0.085 -21.601 1.00 70.88 94 LEU A O 1
ATOM 748 N N . PHE A 1 95 ? 18.732 1.570 -23.055 1.00 79.50 95 PHE A N 1
ATOM 749 C CA . PHE A 1 95 ? 18.123 2.630 -22.253 1.00 79.50 95 PHE A CA 1
ATOM 750 C C . PHE A 1 95 ? 16.632 2.370 -22.010 1.00 79.50 95 PHE A C 1
ATOM 752 O O . PHE A 1 95 ? 16.186 2.437 -20.865 1.00 79.50 95 PHE A O 1
ATOM 759 N N . LEU A 1 96 ? 15.876 1.998 -23.048 1.00 75.12 96 LEU A N 1
ATOM 760 C CA . LEU A 1 96 ? 14.464 1.633 -22.907 1.00 75.12 96 LEU A CA 1
ATOM 761 C C . LEU A 1 96 ? 14.266 0.448 -21.958 1.00 75.12 96 LEU A C 1
ATOM 763 O O . LEU A 1 96 ? 13.406 0.512 -21.083 1.00 75.12 96 LEU A O 1
ATOM 767 N N . LEU A 1 97 ? 15.061 -0.618 -22.095 1.00 73.19 97 LEU A N 1
ATOM 768 C CA . LEU A 1 97 ? 14.950 -1.795 -21.227 1.00 73.19 97 LEU A CA 1
ATOM 769 C C . LEU A 1 97 ? 15.202 -1.453 -19.754 1.00 73.19 97 LEU A C 1
ATOM 771 O O . LEU A 1 97 ? 14.450 -1.892 -18.882 1.00 73.19 97 LEU A O 1
ATOM 775 N N . VAL A 1 98 ? 16.238 -0.660 -19.470 1.00 79.12 98 VAL A N 1
ATOM 776 C CA . VAL A 1 98 ? 16.546 -0.211 -18.104 1.00 79.12 98 VAL A CA 1
ATOM 777 C C . VAL A 1 98 ? 15.438 0.697 -17.573 1.00 79.12 98 VAL A C 1
ATOM 779 O O . VAL A 1 98 ? 14.976 0.493 -16.452 1.00 79.12 98 VAL A O 1
ATOM 782 N N . TYR A 1 99 ? 14.962 1.640 -18.389 1.00 79.44 99 TYR A N 1
ATOM 783 C CA . TYR A 1 99 ? 13.879 2.549 -18.023 1.00 79.44 99 TYR A CA 1
ATOM 784 C C . TYR A 1 99 ? 12.591 1.795 -17.668 1.00 79.44 99 TYR A C 1
ATOM 786 O O . TYR A 1 99 ? 12.018 2.024 -16.602 1.00 79.44 99 TYR A O 1
ATOM 794 N N . PHE A 1 100 ? 12.162 0.849 -18.511 1.00 76.06 100 PHE A N 1
ATOM 795 C CA . PHE A 1 100 ? 10.972 0.034 -18.249 1.00 76.06 100 PHE A CA 1
ATOM 796 C C . PHE A 1 100 ? 11.120 -0.806 -16.985 1.00 76.06 100 PHE A C 1
ATOM 798 O O . PHE A 1 100 ? 10.190 -0.875 -16.182 1.00 76.06 100 PHE A O 1
ATOM 805 N N . ARG A 1 101 ? 12.296 -1.406 -16.774 1.00 79.25 101 ARG A N 1
ATOM 806 C CA . ARG A 1 101 ? 12.571 -2.187 -15.568 1.00 79.25 101 ARG A CA 1
ATOM 807 C C . ARG A 1 101 ? 12.487 -1.326 -14.312 1.00 79.25 101 ARG A C 1
ATOM 809 O O . ARG A 1 101 ? 11.886 -1.744 -13.326 1.00 79.25 101 ARG A O 1
ATOM 816 N N . GLU A 1 102 ? 13.078 -0.135 -14.329 1.00 81.62 102 GLU A N 1
ATOM 817 C CA . GLU A 1 102 ? 13.027 0.767 -13.180 1.00 81.62 102 GLU A CA 1
ATOM 818 C C . GLU A 1 102 ? 11.605 1.274 -12.919 1.00 81.62 102 GLU A C 1
ATOM 820 O O . GLU A 1 102 ? 11.167 1.318 -11.767 1.00 81.62 102 GLU A O 1
ATOM 825 N N . TYR A 1 103 ? 10.861 1.591 -13.979 1.00 80.56 103 TYR A N 1
ATOM 826 C CA . TYR A 1 103 ? 9.457 1.968 -13.875 1.00 80.56 103 TYR A CA 1
ATOM 827 C C . TYR A 1 103 ? 8.620 0.854 -13.230 1.00 80.56 103 TYR A C 1
ATOM 829 O O . TYR A 1 103 ? 7.871 1.103 -12.285 1.00 80.56 103 TYR A O 1
ATOM 837 N N . GLU A 1 104 ? 8.765 -0.389 -13.697 1.00 84.06 104 GLU A N 1
ATOM 838 C CA . GLU A 1 104 ? 8.010 -1.528 -13.170 1.00 84.06 104 GLU A CA 1
ATOM 839 C C . GLU A 1 104 ? 8.337 -1.787 -11.693 1.00 84.06 104 GLU A C 1
ATOM 841 O O . GLU A 1 104 ? 7.438 -2.053 -10.895 1.00 84.06 104 GLU A O 1
ATOM 846 N N . MET A 1 105 ? 9.609 -1.651 -11.307 1.00 86.31 105 MET A N 1
ATOM 847 C CA . MET A 1 105 ? 10.038 -1.776 -9.913 1.00 86.31 105 MET A CA 1
ATOM 848 C C . MET A 1 105 ? 9.426 -0.693 -9.020 1.00 86.31 105 MET A C 1
ATOM 850 O O . MET A 1 105 ? 8.952 -1.014 -7.931 1.00 86.31 105 MET A O 1
ATOM 854 N N . LYS A 1 106 ? 9.393 0.566 -9.477 1.00 85.94 106 LYS A N 1
ATOM 855 C CA . LYS A 1 106 ? 8.751 1.661 -8.731 1.00 85.94 106 LYS A CA 1
ATOM 856 C C . LYS A 1 106 ? 7.255 1.424 -8.569 1.00 85.94 106 LYS A C 1
ATOM 858 O O . LYS A 1 106 ? 6.756 1.512 -7.454 1.00 85.94 106 LYS A O 1
ATOM 863 N N . ASN A 1 107 ? 6.574 1.032 -9.642 1.00 86.81 107 ASN A N 1
ATOM 864 C CA . ASN A 1 107 ? 5.138 0.770 -9.603 1.00 86.81 107 ASN A CA 1
ATOM 865 C C . ASN A 1 107 ? 4.792 -0.404 -8.665 1.00 86.81 107 ASN A C 1
ATOM 867 O O . ASN A 1 107 ? 3.858 -0.316 -7.875 1.00 86.81 107 ASN A O 1
ATOM 871 N N . LYS A 1 108 ? 5.586 -1.485 -8.683 1.00 92.62 108 LYS A N 1
ATOM 872 C CA . LYS A 1 108 ? 5.431 -2.605 -7.736 1.00 92.62 108 LYS A CA 1
ATOM 873 C C . LYS A 1 108 ? 5.666 -2.176 -6.288 1.00 92.62 108 LYS A C 1
ATOM 875 O O . LYS A 1 108 ? 4.936 -2.611 -5.404 1.00 92.62 108 LYS A O 1
ATOM 880 N N . ALA A 1 109 ? 6.675 -1.339 -6.041 1.00 94.44 109 ALA A N 1
ATOM 881 C CA . ALA A 1 109 ? 6.961 -0.827 -4.704 1.00 94.44 109 ALA A CA 1
ATOM 882 C C . ALA A 1 109 ? 5.826 0.067 -4.177 1.00 94.44 109 ALA A C 1
ATOM 884 O O . ALA A 1 109 ? 5.462 -0.041 -3.008 1.00 94.44 109 ALA A O 1
ATOM 885 N N . GLU A 1 110 ? 5.242 0.904 -5.035 1.00 94.44 110 GLU A N 1
ATOM 886 C CA . GLU A 1 110 ? 4.112 1.772 -4.693 1.00 94.44 110 GLU A CA 1
ATOM 887 C C . GLU A 1 110 ? 2.857 0.954 -4.364 1.00 94.44 110 GLU A C 1
ATOM 889 O O . GLU A 1 110 ? 2.305 1.102 -3.275 1.00 94.44 110 GLU A O 1
ATOM 894 N N . GLN A 1 111 ? 2.496 -0.012 -5.216 1.00 94.06 111 GLN A N 1
ATOM 895 C CA . GLN A 1 111 ? 1.388 -0.941 -4.957 1.00 94.06 111 GLN A CA 1
ATOM 896 C C . GLN A 1 111 ? 1.576 -1.731 -3.656 1.00 94.06 111 GLN A C 1
ATOM 898 O O . GLN A 1 111 ? 0.641 -1.907 -2.875 1.00 94.06 111 GLN A O 1
ATOM 903 N N . TYR A 1 112 ? 2.794 -2.207 -3.394 1.00 96.56 112 TYR A N 1
ATOM 904 C CA . TYR A 1 112 ? 3.103 -2.921 -2.157 1.00 96.56 112 TYR A CA 1
ATOM 905 C C . TYR A 1 112 ? 2.961 -2.019 -0.923 1.00 96.56 112 TYR A C 1
ATOM 907 O O . TYR A 1 112 ? 2.440 -2.451 0.105 1.00 96.56 112 TYR A O 1
ATOM 915 N N . ASN A 1 113 ? 3.378 -0.757 -1.029 1.00 97.00 113 ASN A N 1
ATOM 916 C CA . ASN A 1 113 ? 3.216 0.217 0.044 1.00 97.00 113 ASN A CA 1
ATOM 917 C C . ASN A 1 113 ? 1.732 0.507 0.315 1.00 97.00 113 ASN A C 1
ATOM 919 O O . ASN A 1 113 ? 1.317 0.491 1.470 1.00 97.00 113 ASN A O 1
ATOM 923 N N . GLU A 1 114 ? 0.911 0.688 -0.723 1.00 97.44 114 GLU A N 1
ATOM 924 C CA . GLU A 1 114 ? -0.541 0.859 -0.569 1.00 97.44 114 GLU A CA 1
ATOM 925 C C . GLU A 1 114 ? -1.184 -0.325 0.166 1.00 97.44 114 GLU A C 1
ATOM 927 O O . GLU A 1 114 ? -1.947 -0.124 1.114 1.00 97.44 114 GLU A O 1
ATOM 932 N N . LEU A 1 115 ? -0.824 -1.559 -0.203 1.00 97.50 115 LEU A N 1
ATOM 933 C CA . LEU A 1 115 ? -1.308 -2.766 0.472 1.00 97.50 115 LEU A CA 1
ATOM 934 C C . LEU A 1 115 ? -0.904 -2.801 1.952 1.00 97.50 115 LEU A C 1
ATOM 936 O O . LEU A 1 115 ? -1.741 -3.099 2.807 1.00 97.50 115 LEU A O 1
ATOM 940 N N . ILE A 1 116 ? 0.346 -2.453 2.271 1.00 97.88 116 ILE A N 1
ATOM 941 C CA . ILE A 1 116 ? 0.810 -2.350 3.661 1.00 97.88 116 ILE A CA 1
ATOM 942 C C . ILE A 1 116 ? 0.007 -1.295 4.423 1.00 97.88 116 ILE A C 1
ATOM 944 O O . ILE A 1 116 ? -0.425 -1.556 5.544 1.00 97.88 116 ILE A O 1
ATOM 948 N N . GLN A 1 117 ? -0.230 -0.121 3.836 1.00 97.88 117 GLN A N 1
ATOM 949 C CA . GLN A 1 117 ? -1.010 0.938 4.485 1.00 97.88 117 GLN A CA 1
ATOM 950 C C . GLN A 1 117 ? -2.445 0.484 4.773 1.00 97.88 117 GLN A C 1
ATOM 952 O O . GLN A 1 117 ? -2.962 0.708 5.869 1.00 97.88 117 GLN A O 1
ATOM 957 N N . MET A 1 118 ? -3.081 -0.217 3.832 1.00 97.12 118 MET A N 1
ATOM 958 C CA . MET A 1 118 ? -4.408 -0.801 4.048 1.00 97.12 118 MET A CA 1
ATOM 959 C C . MET A 1 118 ? -4.403 -1.837 5.181 1.00 97.12 118 MET A C 1
ATOM 961 O O . MET A 1 118 ? -5.302 -1.823 6.030 1.00 97.12 118 MET A O 1
ATOM 965 N N . GLN A 1 119 ? -3.388 -2.703 5.237 1.00 97.44 119 GLN A N 1
ATOM 966 C CA . GLN A 1 119 ? -3.232 -3.682 6.316 1.00 97.44 119 GLN A CA 1
ATOM 967 C C . GLN A 1 119 ? -3.011 -3.009 7.675 1.00 97.44 119 GLN A C 1
ATOM 969 O O . GLN A 1 119 ? -3.661 -3.387 8.649 1.00 97.44 119 GLN A O 1
ATOM 974 N N . LEU A 1 120 ? -2.166 -1.977 7.743 1.00 98.06 120 LEU A N 1
ATOM 975 C CA . LEU A 1 120 ? -1.917 -1.213 8.968 1.00 98.06 120 LEU A CA 1
ATOM 976 C C . LEU A 1 120 ? -3.186 -0.524 9.475 1.00 98.06 120 LEU A C 1
ATOM 978 O O . LEU A 1 120 ? -3.504 -0.629 10.659 1.00 98.06 120 LEU A O 1
ATOM 982 N N . ASN A 1 121 ? -3.947 0.117 8.587 1.00 97.44 121 ASN A N 1
ATOM 983 C CA . ASN A 1 121 ? -5.214 0.757 8.947 1.00 97.44 121 ASN A CA 1
ATOM 984 C C . ASN A 1 121 ? -6.248 -0.260 9.453 1.00 97.44 121 ASN A C 1
ATOM 986 O O . ASN A 1 121 ? -6.952 -0.005 10.437 1.00 97.44 121 ASN A O 1
ATOM 990 N N . SER A 1 122 ? -6.318 -1.429 8.814 1.00 96.50 122 SER A N 1
ATOM 991 C CA . SER A 1 122 ? -7.212 -2.518 9.225 1.00 96.50 122 SER A CA 1
ATOM 992 C C . SER A 1 122 ? -6.827 -3.053 10.603 1.00 96.50 122 SER A C 1
ATOM 994 O O . SER A 1 122 ? -7.671 -3.129 11.494 1.00 96.50 122 SER A O 1
ATOM 996 N N . PHE A 1 123 ? -5.537 -3.317 10.815 1.00 97.25 123 PHE A N 1
ATOM 997 C CA . PHE A 1 123 ? -5.001 -3.773 12.094 1.00 97.25 123 PHE A CA 1
ATOM 998 C C . PHE A 1 123 ? -5.211 -2.743 13.210 1.00 97.25 123 PHE A C 1
ATOM 1000 O O . PHE A 1 123 ? -5.624 -3.085 14.317 1.00 97.25 123 PHE A O 1
ATOM 1007 N N . GLN A 1 124 ? -4.995 -1.456 12.929 1.00 96.69 124 GLN A N 1
ATOM 1008 C CA . G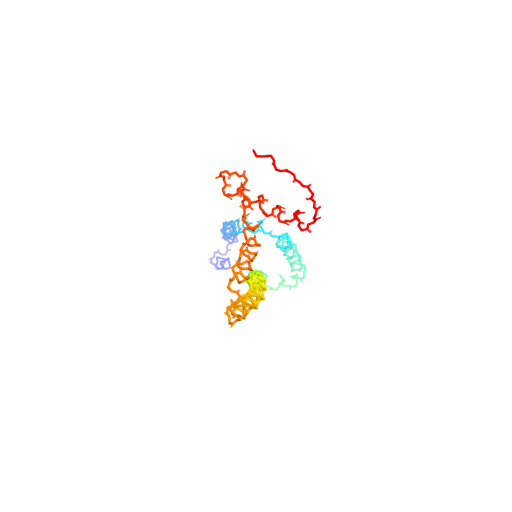LN A 1 124 ? -5.273 -0.384 13.882 1.00 96.69 124 GLN A CA 1
ATOM 1009 C C . GLN A 1 124 ? -6.756 -0.349 14.260 1.00 96.69 124 GLN A C 1
ATOM 1011 O O . GLN A 1 124 ? -7.085 -0.254 15.444 1.00 96.69 124 GLN A O 1
ATOM 1016 N N . THR A 1 125 ? -7.650 -0.470 13.278 1.00 96.44 125 THR A N 1
ATOM 1017 C CA . THR A 1 125 ? -9.098 -0.532 13.514 1.00 96.44 125 THR A CA 1
ATOM 1018 C C . THR A 1 125 ? -9.459 -1.724 14.398 1.00 96.44 125 THR A C 1
ATOM 1020 O O . THR A 1 125 ? -10.149 -1.549 15.406 1.00 96.44 125 THR A O 1
ATOM 1023 N N . GLU A 1 126 ? -8.931 -2.907 14.092 1.00 96.56 126 GLU A N 1
ATOM 1024 C CA . GLU A 1 126 ? -9.124 -4.117 14.893 1.00 96.56 126 GLU A CA 1
ATOM 1025 C C . GLU A 1 126 ? -8.629 -3.930 16.332 1.00 96.56 126 GLU A C 1
ATOM 1027 O O . GLU A 1 126 ? -9.397 -4.132 17.272 1.00 96.56 126 GLU A O 1
ATOM 1032 N N . MET A 1 127 ? -7.410 -3.418 16.530 1.00 96.56 127 MET A N 1
ATOM 1033 C CA . MET A 1 127 ? -6.887 -3.107 17.864 1.00 96.56 127 MET A CA 1
ATOM 1034 C C . MET A 1 127 ? -7.784 -2.132 18.632 1.00 96.56 127 MET A C 1
ATOM 1036 O O . MET A 1 127 ? -8.017 -2.314 19.830 1.00 96.56 127 MET A O 1
ATOM 1040 N N . THR A 1 128 ? -8.298 -1.082 17.979 1.00 96.94 128 THR A N 1
ATOM 1041 C CA . THR A 1 128 ? -9.207 -0.141 18.652 1.00 96.94 128 THR A CA 1
ATOM 1042 C C . THR A 1 128 ? -10.524 -0.796 19.056 1.00 96.94 128 THR A C 1
ATOM 1044 O O . THR A 1 128 ? -11.028 -0.521 20.148 1.00 96.94 128 THR A O 1
ATOM 1047 N N . ASN A 1 129 ? -11.061 -1.691 18.225 1.00 94.00 129 ASN A N 1
ATOM 1048 C CA . ASN A 1 129 ? -12.270 -2.447 18.532 1.00 94.00 129 ASN A CA 1
ATOM 1049 C C . ASN A 1 129 ? -12.034 -3.431 19.679 1.00 94.00 129 ASN A C 1
ATOM 1051 O O . ASN A 1 129 ? -12.848 -3.481 20.602 1.00 94.00 129 ASN A O 1
ATOM 1055 N N . THR A 1 130 ? -10.895 -4.122 19.691 1.00 95.62 130 THR A N 1
ATOM 1056 C CA . THR A 1 130 ? -10.483 -4.998 20.795 1.00 95.62 130 THR A CA 1
ATOM 1057 C C . THR A 1 130 ? -10.372 -4.217 22.099 1.00 95.62 130 THR A C 1
ATOM 1059 O O . THR A 1 130 ? -11.018 -4.586 23.073 1.00 95.62 130 THR A O 1
ATOM 1062 N N . ARG A 1 131 ? -9.691 -3.063 22.118 1.00 95.38 131 ARG A N 1
ATOM 1063 C CA . ARG A 1 131 ? -9.611 -2.204 23.318 1.00 95.38 131 ARG A CA 1
ATOM 1064 C C . ARG A 1 131 ? -10.981 -1.721 23.799 1.00 95.38 131 ARG A C 1
ATOM 1066 O O . ARG A 1 131 ? -11.242 -1.675 25.001 1.00 95.38 131 ARG A O 1
ATOM 1073 N N . LYS A 1 132 ? -11.879 -1.354 22.876 1.00 94.62 132 LYS A N 1
ATOM 1074 C CA . LYS A 1 132 ? -13.268 -1.000 23.219 1.00 94.62 132 LYS A CA 1
ATOM 1075 C C . LYS A 1 132 ? -13.999 -2.191 23.841 1.00 94.62 132 LYS A C 1
ATOM 1077 O O . LYS A 1 132 ? -14.688 -2.008 24.842 1.00 94.62 132 LYS A O 1
ATOM 1082 N N . SER A 1 133 ? -13.836 -3.385 23.276 1.00 93.25 133 SER A N 1
ATOM 1083 C CA . SER A 1 133 ? -14.414 -4.629 23.793 1.00 93.25 133 SER A CA 1
ATOM 1084 C C . SER A 1 133 ? -13.878 -4.965 25.187 1.00 93.25 133 SER A C 1
ATOM 1086 O O . SER A 1 133 ? -14.657 -5.194 26.107 1.00 93.25 133 SER A O 1
ATOM 1088 N N . GLU A 1 134 ? -12.564 -4.874 25.396 1.00 94.75 134 GLU A N 1
ATOM 1089 C CA . GLU A 1 134 ? -11.925 -5.078 26.700 1.00 94.75 134 GLU A CA 1
ATOM 1090 C C . GLU A 1 134 ? -12.452 -4.105 27.755 1.00 94.75 134 GLU A C 1
ATOM 1092 O O . GLU A 1 134 ? -12.768 -4.515 28.875 1.00 94.75 134 GLU A O 1
ATOM 1097 N N . LYS A 1 135 ? -12.603 -2.822 27.399 1.00 94.69 135 LYS A N 1
ATOM 1098 C CA . LYS A 1 135 ? -13.177 -1.816 28.300 1.00 94.69 135 LYS A CA 1
ATOM 1099 C C . LYS A 1 135 ? -14.626 -2.152 28.654 1.00 94.69 135 LYS A C 1
ATOM 1101 O O . LYS A 1 135 ? -14.966 -2.126 29.835 1.00 94.69 135 LYS A O 1
ATOM 1106 N N . LYS A 1 136 ? -15.454 -2.516 27.668 1.00 92.12 136 LYS A N 1
ATOM 1107 C CA . LYS A 1 136 ? -16.840 -2.964 27.896 1.00 92.12 136 LYS A CA 1
ATOM 1108 C C . LYS A 1 136 ? -16.891 -4.195 28.804 1.00 92.12 136 LYS A C 1
ATOM 1110 O O . LYS A 1 136 ? -17.649 -4.207 29.763 1.00 92.12 136 LYS A O 1
ATOM 1115 N N . MET A 1 137 ? -16.036 -5.186 28.563 1.00 93.19 137 MET A N 1
ATOM 1116 C CA . MET A 1 137 ? -15.932 -6.394 29.386 1.00 93.19 137 MET A CA 1
ATOM 1117 C C . MET A 1 137 ? -15.454 -6.083 30.812 1.00 93.19 137 MET A C 1
ATOM 1119 O O . MET A 1 137 ? -15.869 -6.727 31.772 1.00 93.19 137 MET A O 1
ATOM 1123 N N . SER A 1 138 ? -14.564 -5.103 30.986 1.00 93.81 138 SER A N 1
ATOM 1124 C CA . SER A 1 138 ? -14.143 -4.637 32.311 1.00 93.81 138 SER A CA 1
ATOM 1125 C C . SER A 1 138 ? -15.307 -4.027 33.094 1.00 93.81 138 SER A C 1
ATOM 1127 O O . SER A 1 138 ? -15.524 -4.410 34.241 1.00 93.81 138 SER A O 1
ATOM 1129 N N . ILE A 1 139 ? -16.085 -3.148 32.449 1.00 92.31 139 ILE A N 1
ATOM 1130 C CA . ILE A 1 139 ? -17.288 -2.534 33.030 1.00 92.31 139 ILE A CA 1
ATOM 1131 C C . ILE A 1 139 ? -18.304 -3.620 33.398 1.00 92.31 139 ILE A C 1
ATOM 1133 O O . ILE A 1 139 ? -18.689 -3.728 34.555 1.00 92.31 139 ILE A O 1
ATOM 1137 N N . LEU A 1 140 ? -18.620 -4.525 32.467 1.00 91.00 140 LEU A N 1
ATOM 1138 C CA . LEU A 1 140 ? -19.551 -5.625 32.720 1.00 91.00 140 LEU A CA 1
ATOM 1139 C C . LEU A 1 140 ? -19.116 -6.500 33.907 1.00 91.00 140 LEU A C 1
ATOM 1141 O O . LEU A 1 140 ? -19.932 -6.848 34.760 1.00 91.00 140 LEU A O 1
ATOM 1145 N N . ARG A 1 141 ? -17.824 -6.849 33.997 1.00 93.00 141 ARG A N 1
ATOM 1146 C CA . ARG A 1 141 ? -17.285 -7.620 35.132 1.00 93.00 141 ARG A CA 1
ATOM 1147 C C . ARG A 1 141 ? -17.380 -6.857 36.448 1.00 93.00 141 ARG A C 1
ATOM 1149 O O . ARG A 1 141 ? -17.631 -7.482 37.477 1.00 93.00 141 ARG A O 1
ATOM 1156 N N . HIS A 1 142 ? -17.140 -5.549 36.431 1.00 93.81 142 HIS A N 1
ATOM 1157 C CA . HIS A 1 142 ? -17.285 -4.694 37.603 1.00 93.81 142 HIS A CA 1
ATOM 1158 C C . HIS A 1 142 ? -18.738 -4.686 38.091 1.00 93.81 142 HIS A C 1
ATOM 1160 O O . HIS A 1 142 ? -18.988 -4.998 39.254 1.00 93.81 142 HIS A O 1
ATOM 1166 N N . ASP A 1 143 ? -19.684 -4.441 37.190 1.00 90.75 143 ASP A N 1
ATOM 1167 C CA . ASP A 1 143 ? -21.104 -4.327 37.526 1.00 90.75 143 ASP A CA 1
ATOM 1168 C C . ASP A 1 143 ? -21.667 -5.675 37.986 1.00 90.75 143 ASP A C 1
ATOM 1170 O O . ASP A 1 143 ? -22.320 -5.764 39.023 1.00 90.75 143 ASP A O 1
ATOM 1174 N N . THR A 1 144 ? -21.284 -6.769 37.319 1.00 89.50 144 THR A N 1
ATOM 1175 C CA . THR A 1 144 ? -21.627 -8.132 37.759 1.00 89.50 144 THR A CA 1
ATOM 1176 C C . THR A 1 144 ? -21.113 -8.405 39.174 1.00 89.50 144 THR A C 1
ATOM 1178 O O . THR A 1 144 ? -21.847 -8.915 40.019 1.00 89.50 144 THR A O 1
ATOM 1181 N N . ARG A 1 145 ? -19.854 -8.051 39.476 1.00 93.38 145 ARG A N 1
ATOM 1182 C CA . ARG A 1 145 ? -19.297 -8.209 40.831 1.00 93.38 145 ARG A CA 1
ATOM 1183 C C . ARG A 1 145 ? -20.043 -7.359 41.853 1.00 93.38 145 ARG A C 1
ATOM 1185 O O . ARG A 1 145 ? -20.249 -7.828 42.970 1.00 93.38 145 ARG A O 1
ATOM 1192 N N . HIS A 1 146 ? -20.441 -6.145 41.482 1.00 93.50 146 HIS A N 1
ATOM 1193 C CA . HIS A 1 146 ? -21.230 -5.269 42.337 1.00 93.50 146 HIS A CA 1
ATOM 1194 C C . HIS A 1 146 ? -22.589 -5.899 42.668 1.00 93.50 146 HIS A C 1
ATOM 1196 O O . HIS A 1 146 ? -22.872 -6.114 43.847 1.00 93.50 146 HIS A O 1
ATOM 1202 N N . HIS A 1 147 ? -23.365 -6.304 41.657 1.00 90.81 147 HIS A N 1
ATOM 1203 C CA . HIS A 1 147 ? -24.663 -6.960 41.851 1.00 90.81 147 HIS A CA 1
ATOM 1204 C C . HIS A 1 147 ? -24.546 -8.228 42.708 1.00 90.81 147 HIS A C 1
ATOM 1206 O O . HIS A 1 147 ? -25.303 -8.406 43.663 1.00 90.81 147 HIS A O 1
ATOM 1212 N N . LEU A 1 148 ? -23.547 -9.079 42.442 1.00 91.50 148 LEU A N 1
ATOM 1213 C CA . LEU A 1 148 ? -23.298 -10.281 43.245 1.00 91.50 148 LEU A CA 1
ATOM 1214 C C . LEU A 1 148 ? -22.922 -9.953 44.697 1.00 91.50 148 LEU A C 1
ATOM 1216 O O . LEU A 1 148 ? -23.312 -10.679 45.610 1.00 91.50 148 LEU A O 1
ATOM 1220 N N . SER A 1 149 ? -22.182 -8.868 44.936 1.00 93.50 149 SER A N 1
ATOM 1221 C CA . SER A 1 149 ? -21.831 -8.429 46.290 1.00 93.50 149 SER A CA 1
ATOM 1222 C C . SER A 1 149 ? -23.046 -7.910 47.062 1.00 93.50 149 SER A C 1
ATOM 1224 O O . SER A 1 149 ? -23.181 -8.211 48.251 1.00 93.50 149 SER A O 1
ATOM 1226 N N . VAL A 1 150 ? -23.931 -7.153 46.404 1.00 92.44 150 VAL A N 1
ATOM 1227 C CA . VAL A 1 150 ? -25.189 -6.666 46.996 1.00 92.44 150 VAL A CA 1
ATOM 1228 C C . VAL A 1 150 ? -26.079 -7.849 47.372 1.00 92.44 150 VAL A C 1
ATOM 1230 O O . VAL A 1 150 ? -26.454 -7.980 48.537 1.00 92.44 150 VAL A O 1
ATOM 1233 N N . LEU A 1 151 ? -26.308 -8.776 46.436 1.00 92.06 151 LEU A N 1
ATOM 1234 C CA . LEU A 1 151 ? -27.085 -9.995 46.682 1.00 92.06 151 LEU A CA 1
ATOM 1235 C C . LEU A 1 151 ? -26.505 -10.825 47.832 1.00 92.06 151 LEU A C 1
ATOM 1237 O O . LEU A 1 151 ? -27.240 -11.239 48.726 1.00 92.06 151 LEU A O 1
ATOM 1241 N N . ARG A 1 152 ? -25.178 -11.023 47.863 1.00 92.12 152 ARG A N 1
ATOM 1242 C CA . ARG A 1 152 ? -24.518 -11.750 48.959 1.00 92.12 152 ARG A CA 1
ATOM 1243 C C . ARG A 1 152 ? -24.784 -11.095 50.313 1.00 92.12 152 ARG A C 1
ATOM 1245 O O . ARG A 1 152 ? -25.011 -11.804 51.287 1.00 92.12 152 ARG A O 1
ATOM 1252 N N . THR A 1 153 ? -24.745 -9.766 50.372 1.00 93.25 153 THR A N 1
ATOM 1253 C CA . THR A 1 153 ? -24.954 -9.006 51.612 1.00 93.25 153 THR A CA 1
ATOM 1254 C C . THR A 1 153 ? -26.394 -9.143 52.108 1.00 93.25 153 THR A C 1
ATOM 1256 O O . THR A 1 153 ? -26.592 -9.465 53.278 1.00 93.25 153 THR A O 1
ATOM 1259 N N . LEU A 1 154 ? -27.384 -8.997 51.219 1.00 91.88 154 LEU A N 1
ATOM 1260 C CA . LEU A 1 154 ? -28.807 -9.151 51.555 1.00 91.88 154 LEU A CA 1
ATOM 1261 C C . LEU A 1 154 ? -29.124 -10.568 52.059 1.00 91.88 154 LEU A C 1
ATOM 1263 O O . LEU A 1 154 ? -29.798 -10.734 53.074 1.00 91.88 154 LEU A O 1
ATOM 1267 N N . ILE A 1 155 ? -28.558 -11.595 51.413 1.00 92.25 155 ILE A N 1
ATOM 1268 C CA . ILE A 1 155 ? -28.714 -12.994 51.841 1.00 92.25 155 ILE A CA 1
ATOM 1269 C C . ILE A 1 155 ? -28.057 -13.231 53.210 1.00 92.25 155 ILE A C 1
ATOM 1271 O O . ILE A 1 155 ? -28.651 -13.877 54.070 1.00 92.25 155 ILE A O 1
ATOM 1275 N N . GLN A 1 156 ? -26.851 -12.699 53.444 1.00 91.81 156 GLN A N 1
ATOM 1276 C CA . GLN A 1 156 ? -26.150 -12.838 54.730 1.00 91.81 156 GLN A CA 1
ATOM 1277 C C . GLN A 1 156 ? -26.884 -12.156 55.891 1.00 91.81 156 GLN A C 1
ATOM 1279 O O . GLN A 1 156 ? -26.775 -12.613 57.027 1.00 91.81 156 GLN A O 1
ATOM 1284 N N . GLN A 1 157 ? -27.631 -11.088 55.615 1.00 92.75 157 GLN A N 1
ATOM 1285 C CA . GLN A 1 157 ? -28.453 -10.378 56.599 1.00 92.75 157 GLN A CA 1
ATOM 1286 C C . GLN A 1 157 ? -29.814 -11.052 56.849 1.00 92.75 157 GLN A C 1
ATOM 1288 O O . GLN A 1 157 ? -30.558 -10.604 57.717 1.00 92.75 157 GLN A O 1
ATOM 1293 N N . GLY A 1 158 ? -30.140 -12.130 56.125 1.00 90.06 158 GLY A N 1
ATOM 1294 C CA . GLY A 1 158 ? -31.431 -12.817 56.219 1.00 90.06 158 GLY A CA 1
ATOM 1295 C C . GLY A 1 158 ? -32.581 -12.083 55.521 1.00 90.06 158 GLY A C 1
ATOM 1296 O O . GLY A 1 158 ? -33.726 -12.508 55.637 1.00 90.06 158 GLY A O 1
ATOM 1297 N N . GLU A 1 159 ? -32.301 -11.009 54.774 1.00 92.31 159 GLU A N 1
ATOM 1298 C CA . GLU A 1 159 ? -33.301 -10.221 54.043 1.00 92.31 159 GLU A CA 1
ATOM 1299 C C . GLU A 1 159 ? -33.577 -10.828 52.654 1.00 92.31 159 GLU A C 1
ATOM 1301 O O . GLU A 1 159 ? -33.381 -10.193 51.614 1.00 92.31 159 GLU A O 1
ATOM 1306 N N . THR A 1 160 ? -34.017 -12.089 52.620 1.00 87.25 160 THR A N 1
ATOM 1307 C CA . THR A 1 160 ? -34.253 -12.832 51.367 1.00 87.25 160 THR A CA 1
ATOM 1308 C C . THR A 1 160 ? -35.313 -12.200 50.470 1.00 87.25 160 THR A C 1
ATOM 1310 O O . THR A 1 160 ? -35.159 -12.241 49.251 1.00 87.25 160 THR A O 1
ATOM 1313 N N . ASP A 1 161 ? -36.336 -11.560 51.042 1.00 89.31 161 ASP A N 1
ATOM 1314 C CA . ASP A 1 161 ? -37.391 -10.897 50.264 1.00 89.31 161 ASP A CA 1
ATOM 1315 C C . ASP A 1 161 ? -36.842 -9.696 49.477 1.00 89.31 161 ASP A C 1
ATOM 1317 O O . ASP A 1 161 ? -37.100 -9.566 48.281 1.00 89.31 161 ASP A O 1
ATOM 1321 N N . LYS A 1 162 ? -35.984 -8.875 50.104 1.00 87.31 162 LYS A N 1
ATOM 1322 C CA . LYS A 1 162 ? -35.327 -7.739 49.433 1.00 87.31 162 LYS A CA 1
ATOM 1323 C C . LYS A 1 162 ? -34.295 -8.187 48.398 1.00 87.31 162 LYS A C 1
ATOM 1325 O O . LYS A 1 162 ? -34.100 -7.514 47.391 1.00 87.31 162 LYS A O 1
ATOM 1330 N N . ALA A 1 163 ? -33.635 -9.328 48.615 1.00 90.44 163 ALA A N 1
ATOM 1331 C CA . ALA A 1 163 ? -32.744 -9.916 47.613 1.00 90.44 163 ALA A CA 1
ATOM 1332 C C . ALA A 1 163 ? -33.510 -10.349 46.351 1.00 90.44 163 ALA A C 1
ATOM 1334 O O . ALA A 1 163 ? -33.012 -10.155 45.241 1.00 90.44 163 ALA A O 1
ATOM 1335 N N . LEU A 1 164 ? -34.715 -10.906 46.518 1.00 88.69 164 LEU A N 1
ATOM 1336 C CA . LEU A 1 164 ? -35.592 -11.290 45.410 1.00 88.69 164 LEU A CA 1
ATOM 1337 C C . LEU A 1 164 ? -36.118 -10.057 44.657 1.00 88.69 164 LEU A C 1
ATOM 1339 O O . LEU A 1 164 ? -36.134 -10.047 43.428 1.00 88.69 164 LEU A O 1
ATOM 1343 N N . GLU A 1 165 ? -36.501 -9.009 45.390 1.00 90.56 165 GLU A N 1
ATOM 1344 C CA . GLU A 1 165 ? -36.930 -7.723 44.827 1.00 90.56 165 GLU A CA 1
ATOM 1345 C C . GLU A 1 165 ? -35.819 -7.074 43.987 1.00 90.56 165 GLU A C 1
ATOM 1347 O O . GLU A 1 165 ? -36.038 -6.761 42.818 1.00 90.56 165 GLU A O 1
ATOM 1352 N N . TYR A 1 166 ? -34.599 -6.987 44.527 1.00 89.75 166 TYR A N 1
ATOM 1353 C CA . TYR A 1 166 ? -33.437 -6.457 43.806 1.00 89.75 166 TYR A CA 1
ATOM 1354 C C . TYR A 1 166 ? -33.091 -7.277 42.552 1.00 89.75 166 TYR A C 1
ATOM 1356 O O . TYR A 1 166 ? -32.729 -6.724 41.515 1.00 89.75 166 TYR A O 1
ATOM 1364 N N . LEU A 1 167 ? -33.214 -8.607 42.613 1.00 88.62 167 LEU A N 1
ATOM 1365 C CA . LEU A 1 167 ? -32.990 -9.473 41.453 1.00 88.62 167 LEU A CA 1
ATOM 1366 C C . LEU A 1 167 ? -34.019 -9.215 40.338 1.00 88.62 167 LEU A C 1
ATOM 1368 O O . LEU A 1 167 ? -33.644 -9.175 39.166 1.00 88.62 167 LEU A O 1
ATOM 1372 N N . ASN A 1 168 ? -35.287 -8.996 40.696 1.00 86.69 168 ASN A N 1
ATOM 1373 C CA . ASN A 1 168 ? -36.337 -8.643 39.738 1.00 86.69 168 ASN A CA 1
ATOM 1374 C C . ASN A 1 168 ? -36.099 -7.263 39.106 1.00 86.69 168 ASN A C 1
ATOM 1376 O O . ASN A 1 168 ? -36.276 -7.118 37.898 1.00 86.69 168 ASN A O 1
ATOM 1380 N N . GLU A 1 169 ? -35.645 -6.279 39.887 1.00 86.19 169 GLU A N 1
ATOM 1381 C CA . GLU A 1 169 ? -35.292 -4.939 39.393 1.00 86.19 169 GLU A CA 1
ATOM 1382 C C . GLU A 1 169 ? -34.135 -4.996 38.380 1.00 86.19 169 GLU A C 1
ATOM 1384 O O . GLU A 1 169 ? -34.213 -4.435 37.280 1.00 86.19 169 GLU A O 1
ATOM 1389 N N . VAL A 1 170 ? -33.076 -5.745 38.706 1.00 84.06 170 VAL A N 1
ATOM 1390 C CA . VAL A 1 170 ? -31.951 -5.960 37.788 1.00 84.06 170 VAL A CA 1
ATOM 1391 C C . VAL A 1 170 ? -32.417 -6.690 36.524 1.00 84.06 170 VAL A C 1
ATOM 1393 O O . VAL A 1 170 ? -32.040 -6.282 35.430 1.00 84.06 170 VAL A O 1
ATOM 1396 N N . SER A 1 171 ? -33.265 -7.719 36.637 1.00 77.25 171 SER A N 1
ATOM 1397 C CA . SER A 1 171 ? -33.787 -8.464 35.479 1.00 77.25 171 SER A CA 1
ATOM 1398 C C . SER A 1 171 ? -34.630 -7.591 34.543 1.00 77.25 171 SER A C 1
ATOM 1400 O O . SER A 1 171 ? -34.408 -7.619 33.333 1.00 77.25 171 SER A O 1
ATOM 1402 N N . GLN A 1 172 ? -35.541 -6.773 35.082 1.00 75.06 172 GLN A N 1
ATOM 1403 C CA . GLN A 1 172 ? -36.360 -5.854 34.279 1.00 75.06 172 GLN A CA 1
ATOM 1404 C C . GLN A 1 172 ? -35.507 -4.841 33.509 1.00 75.06 172 GLN A C 1
ATOM 1406 O O . GLN A 1 172 ? -35.800 -4.536 32.358 1.00 75.06 172 GLN A O 1
ATOM 1411 N N . THR A 1 173 ? -34.405 -4.386 34.106 1.00 69.25 173 THR A N 1
ATOM 1412 C CA . THR A 1 173 ? -33.471 -3.458 33.452 1.00 69.25 173 THR A CA 1
ATOM 1413 C C . THR A 1 173 ? -32.807 -4.072 32.205 1.00 69.25 173 THR A C 1
ATOM 1415 O O . THR A 1 173 ? -32.466 -3.346 31.273 1.00 69.25 173 THR A O 1
ATOM 1418 N N . TYR A 1 174 ? -32.630 -5.400 32.147 1.00 61.59 174 TYR A N 1
ATOM 1419 C CA . TYR A 1 174 ? -32.070 -6.086 30.972 1.00 61.59 174 TYR A CA 1
ATOM 1420 C C . TYR A 1 174 ? -33.129 -6.450 29.918 1.00 61.59 174 TYR A C 1
ATOM 1422 O O . TYR A 1 174 ? -32.815 -6.404 28.725 1.00 61.59 174 TYR A O 1
ATOM 1430 N N . ASP A 1 175 ? -34.369 -6.746 30.322 1.00 54.56 175 ASP A N 1
ATOM 1431 C CA . ASP A 1 175 ? -35.472 -7.092 29.407 1.00 54.56 175 ASP A CA 1
ATOM 1432 C C . ASP A 1 175 ? -35.900 -5.921 28.498 1.00 54.56 175 ASP A C 1
ATOM 1434 O O . ASP A 1 175 ? -36.315 -6.141 27.359 1.00 54.56 175 ASP A O 1
ATOM 1438 N N . ASP A 1 176 ? -35.684 -4.669 28.912 1.00 53.09 176 ASP A N 1
ATOM 1439 C CA . ASP A 1 176 ? -35.900 -3.489 28.054 1.00 53.09 176 ASP A CA 1
ATOM 1440 C C . ASP A 1 176 ? -34.906 -3.394 26.874 1.00 53.09 176 ASP A C 1
ATOM 1442 O O . ASP A 1 176 ? -35.090 -2.598 25.949 1.00 53.09 176 ASP A O 1
ATOM 1446 N N . THR A 1 177 ? -33.868 -4.240 26.856 1.00 51.31 177 THR A N 1
ATOM 1447 C CA . THR A 1 177 ? -32.858 -4.305 25.782 1.00 51.31 177 THR A CA 1
ATOM 1448 C C . THR A 1 177 ? -33.197 -5.342 24.700 1.00 51.31 177 THR A C 1
ATOM 1450 O O . THR A 1 177 ? -32.366 -5.629 23.831 1.00 51.31 177 THR A O 1
ATOM 1453 N N . VAL A 1 178 ? -34.398 -5.934 24.722 1.00 52.69 178 VAL A N 1
ATOM 1454 C CA . VAL A 1 178 ? -34.850 -6.844 23.661 1.00 52.69 178 VAL A CA 1
ATOM 1455 C C . VAL A 1 178 ? -34.941 -6.077 22.341 1.00 52.69 178 VAL A C 1
ATOM 1457 O O . VAL A 1 178 ? -35.672 -5.096 22.205 1.00 52.69 178 VAL A O 1
ATOM 1460 N N . ILE A 1 179 ? -34.180 -6.545 21.349 1.00 56.03 179 ILE A N 1
ATOM 1461 C CA . ILE A 1 179 ? -34.184 -6.044 19.972 1.00 56.03 179 ILE A CA 1
ATOM 1462 C C . ILE A 1 179 ? -35.634 -6.007 19.480 1.00 56.03 179 ILE A C 1
ATOM 1464 O O . ILE A 1 179 ? -36.236 -7.050 19.212 1.00 56.03 179 ILE A O 1
ATOM 1468 N N . LYS A 1 180 ? -36.197 -4.797 19.360 1.00 58.44 180 LYS A N 1
ATOM 1469 C CA . LYS A 1 180 ? -37.538 -4.582 18.808 1.00 58.44 180 LYS A CA 1
ATOM 1470 C C . LYS A 1 180 ? -37.619 -5.269 17.445 1.00 58.44 180 LYS A C 1
ATOM 1472 O O . LYS A 1 180 ? -36.899 -4.924 16.508 1.00 58.44 180 LYS A O 1
ATOM 1477 N N . THR A 1 181 ? -38.467 -6.285 17.352 1.00 58.44 181 THR A N 1
ATOM 1478 C CA . THR A 1 181 ? -38.680 -7.048 16.123 1.00 58.44 181 THR A CA 1
ATOM 1479 C C . THR A 1 181 ? -39.767 -6.337 15.323 1.00 58.44 181 THR A C 1
ATOM 1481 O O . THR A 1 181 ? -40.936 -6.384 15.690 1.00 58.44 181 THR A O 1
ATOM 1484 N N . TYR A 1 182 ? -39.387 -5.621 14.264 1.00 67.00 182 TYR A N 1
ATOM 1485 C CA . TYR A 1 182 ? -40.315 -4.786 13.490 1.00 67.00 182 TYR A CA 1
ATOM 1486 C C . TYR A 1 182 ? -41.065 -5.568 12.404 1.00 67.00 182 TYR A C 1
ATOM 1488 O O . TYR A 1 182 ? -42.175 -5.208 12.030 1.00 67.00 182 TYR A O 1
ATOM 1496 N N . CYS A 1 183 ? -40.473 -6.642 11.879 1.00 70.19 183 CYS A N 1
ATOM 1497 C CA . CYS A 1 183 ? -41.023 -7.431 10.781 1.00 70.19 183 CYS A CA 1
ATOM 1498 C C . CYS A 1 183 ? -40.516 -8.884 10.802 1.00 70.19 183 CYS A C 1
ATOM 1500 O O . CYS A 1 183 ? -39.654 -9.249 11.597 1.00 70.19 183 CYS A O 1
ATOM 1502 N N . ARG A 1 184 ? -41.015 -9.735 9.897 1.00 73.00 184 ARG A N 1
ATOM 1503 C CA . ARG A 1 184 ? -40.580 -11.145 9.790 1.00 73.00 184 ARG A CA 1
ATOM 1504 C C . ARG A 1 184 ? -39.179 -11.312 9.168 1.00 73.00 184 ARG A C 1
ATOM 1506 O O . ARG A 1 184 ? -38.635 -12.408 9.198 1.00 73.00 184 ARG A O 1
ATOM 1513 N N . ASN A 1 185 ? -38.607 -10.253 8.586 1.00 76.00 185 ASN A N 1
ATOM 1514 C CA . ASN A 1 185 ? -37.306 -10.272 7.913 1.00 76.00 185 ASN A CA 1
ATOM 1515 C C . ASN A 1 185 ? -36.186 -9.765 8.844 1.00 76.00 185 ASN A C 1
ATOM 1517 O O . ASN A 1 185 ? -36.137 -8.586 9.197 1.00 76.00 185 ASN A O 1
ATOM 1521 N N . GLU A 1 186 ? -35.249 -10.646 9.201 1.00 69.88 186 GLU A N 1
ATOM 1522 C CA . GLU A 1 186 ? -34.153 -10.336 10.131 1.00 69.88 186 GLU A CA 1
ATOM 1523 C C . GLU A 1 186 ? -33.190 -9.247 9.633 1.00 69.88 186 GLU A C 1
ATOM 1525 O O . GLU A 1 186 ? -32.691 -8.455 10.437 1.00 69.88 186 GLU A O 1
ATOM 1530 N N . MET A 1 187 ? -32.965 -9.142 8.319 1.00 71.62 187 MET A N 1
ATOM 1531 C CA . MET A 1 187 ? -32.114 -8.094 7.740 1.00 71.62 187 MET A CA 1
ATOM 1532 C C . MET A 1 187 ? -32.749 -6.713 7.911 1.00 71.62 187 MET A C 1
ATOM 1534 O O . MET A 1 187 ? -32.078 -5.758 8.300 1.00 71.62 187 MET A O 1
ATOM 1538 N N . VAL A 1 188 ? -34.057 -6.612 7.670 1.00 76.75 188 VAL A N 1
ATOM 1539 C CA . VAL A 1 188 ? -34.809 -5.359 7.825 1.00 76.75 188 VAL A CA 1
ATOM 1540 C C . VAL A 1 188 ? -34.865 -4.950 9.297 1.00 76.75 188 VAL A C 1
ATOM 1542 O O . VAL A 1 188 ? -34.616 -3.789 9.617 1.00 76.75 188 VAL A O 1
ATOM 1545 N N . ASN A 1 189 ? -35.080 -5.906 10.204 1.00 75.38 189 ASN A N 1
ATOM 1546 C CA . ASN A 1 189 ? -35.017 -5.652 11.646 1.00 75.38 189 ASN A CA 1
ATOM 1547 C C . ASN A 1 189 ? -33.635 -5.171 12.094 1.00 75.38 189 ASN A C 1
ATOM 1549 O O . ASN A 1 189 ? -33.547 -4.232 12.881 1.00 75.38 189 ASN A O 1
ATOM 1553 N N . SER A 1 190 ? -32.562 -5.770 11.571 1.00 69.50 190 SER A N 1
ATOM 1554 C CA . SER A 1 190 ? -31.188 -5.374 11.904 1.00 69.50 190 SER A CA 1
ATOM 1555 C C . SER A 1 190 ? -30.901 -3.930 11.492 1.00 69.50 190 SER A C 1
ATOM 1557 O O . SER A 1 190 ? -30.362 -3.155 12.281 1.00 69.50 190 SER A O 1
ATOM 1559 N N . VAL A 1 191 ? -31.318 -3.533 10.284 1.00 76.88 191 VAL A N 1
ATOM 1560 C CA . VAL A 1 191 ? -31.169 -2.151 9.802 1.00 76.88 191 VAL A CA 1
ATOM 1561 C C . VAL A 1 191 ? -32.013 -1.188 10.642 1.00 76.88 191 VAL A C 1
ATOM 1563 O O . VAL A 1 191 ? -31.482 -0.197 11.145 1.00 76.88 191 VAL A O 1
ATOM 1566 N N . LEU A 1 192 ? -33.298 -1.488 10.857 1.00 78.00 192 LEU A N 1
ATOM 1567 C CA . LEU A 1 192 ? -34.200 -0.643 11.650 1.00 78.00 192 LEU A CA 1
ATOM 1568 C C . LEU A 1 192 ? -33.738 -0.497 13.105 1.00 78.00 192 LEU A C 1
ATOM 1570 O O . LEU A 1 192 ? -33.843 0.589 13.664 1.00 78.00 192 LEU A O 1
ATOM 1574 N N . SER A 1 193 ? -33.160 -1.540 13.704 1.00 70.75 193 SER A N 1
ATOM 1575 C CA . SER A 1 193 ? -32.603 -1.484 15.060 1.00 70.75 193 SER A CA 1
ATOM 1576 C C . SER A 1 193 ? -31.374 -0.573 15.153 1.00 70.75 193 SER A C 1
ATOM 1578 O O . SER A 1 193 ? -31.240 0.161 16.132 1.00 70.75 193 SER A O 1
ATOM 1580 N N . ILE A 1 194 ? -30.493 -0.575 14.143 1.00 74.12 194 ILE A N 1
ATOM 1581 C CA . ILE A 1 194 ? -29.325 0.326 14.090 1.00 74.12 194 ILE A CA 1
ATOM 1582 C C . ILE A 1 194 ? -29.778 1.786 14.013 1.00 74.12 194 ILE A C 1
ATOM 1584 O O . ILE A 1 194 ? -29.231 2.647 14.706 1.00 74.12 194 ILE A O 1
ATOM 1588 N N . TYR A 1 195 ? -30.775 2.074 13.177 1.00 74.81 195 TYR A N 1
ATOM 1589 C CA . TYR A 1 195 ? -31.332 3.419 13.077 1.00 74.81 195 TYR A CA 1
ATOM 1590 C C . TYR A 1 195 ? -32.093 3.811 14.342 1.00 74.81 195 TYR A C 1
ATOM 1592 O O . TYR A 1 195 ? -31.888 4.922 14.821 1.00 74.81 195 TYR A O 1
ATOM 1600 N N . ASN A 1 196 ? -32.866 2.899 14.944 1.00 77.31 196 ASN A N 1
ATOM 1601 C CA . ASN A 1 196 ? -33.547 3.160 16.211 1.00 77.31 196 ASN A CA 1
ATOM 1602 C C . ASN A 1 196 ? -32.564 3.603 17.295 1.00 77.31 196 ASN A C 1
ATOM 1604 O O . ASN A 1 196 ? -32.768 4.637 17.921 1.00 77.31 196 ASN A O 1
ATOM 1608 N N . MET A 1 197 ? -31.464 2.862 17.453 1.00 70.69 197 MET A N 1
ATOM 1609 C CA . MET A 1 197 ? -30.426 3.171 18.434 1.00 70.69 197 MET A CA 1
ATOM 1610 C C . MET A 1 197 ? -29.801 4.552 18.183 1.00 70.69 197 MET A C 1
ATOM 1612 O O . MET A 1 197 ? -29.660 5.344 19.110 1.00 70.69 197 MET A O 1
ATOM 1616 N N . ARG A 1 198 ? -29.490 4.890 16.923 1.00 75.00 198 ARG A N 1
ATOM 1617 C CA . ARG A 1 198 ? -28.938 6.211 16.565 1.00 75.00 198 ARG A CA 1
ATOM 1618 C C . ARG A 1 198 ? -29.926 7.356 16.799 1.00 75.00 198 ARG A C 1
ATOM 1620 O O . ARG A 1 198 ? -29.510 8.440 17.200 1.00 75.00 198 ARG A O 1
ATOM 1627 N N . PHE A 1 199 ? -31.214 7.142 16.535 1.00 77.81 199 PHE A N 1
ATOM 1628 C CA . PHE A 1 199 ? -32.245 8.159 16.749 1.00 77.81 199 PHE A CA 1
ATOM 1629 C C . PHE A 1 199 ? -32.577 8.344 18.236 1.00 77.81 199 PHE A C 1
ATOM 1631 O O . PHE A 1 199 ? -32.759 9.484 18.665 1.00 77.81 199 PHE A O 1
ATOM 1638 N N . GLU A 1 200 ? -32.566 7.273 19.036 1.00 74.12 200 GLU A N 1
ATOM 1639 C CA . GLU A 1 200 ? -32.688 7.343 20.500 1.00 74.12 200 GLU A CA 1
ATOM 1640 C C . GLU A 1 200 ? -31.497 8.078 21.133 1.00 74.12 200 GLU A C 1
ATOM 1642 O O . GLU A 1 200 ? -31.703 8.976 21.954 1.00 74.12 200 GLU A O 1
ATOM 1647 N N . GLU A 1 201 ? -30.265 7.802 20.685 1.00 72.31 201 GLU A N 1
ATOM 1648 C CA . GLU A 1 201 ? -29.060 8.534 21.114 1.00 72.31 201 GLU A CA 1
ATOM 1649 C C . GLU A 1 201 ? -29.152 10.042 20.817 1.00 72.31 201 GLU A C 1
ATOM 1651 O O . GLU A 1 201 ? -28.647 10.862 21.586 1.00 72.31 201 GLU A O 1
ATOM 1656 N N . GLN A 1 202 ? -29.832 10.424 19.732 1.00 79.25 202 GLN A N 1
ATOM 1657 C CA . GLN A 1 202 ? -30.047 11.823 19.347 1.00 79.25 202 GLN A CA 1
ATOM 1658 C C . GLN A 1 202 ? -31.369 12.422 19.858 1.00 79.25 202 GLN A C 1
ATOM 1660 O O . GLN A 1 202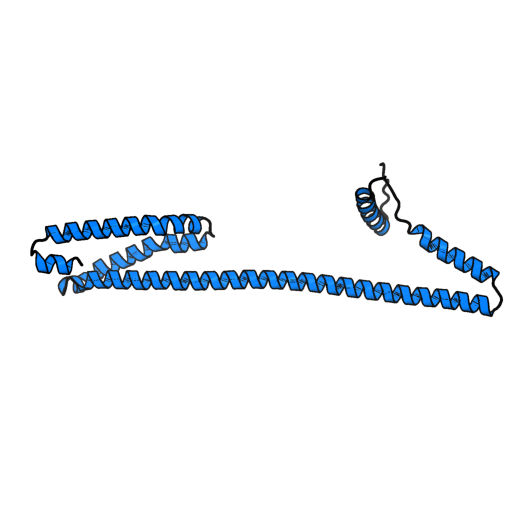 ? -31.657 13.585 19.574 1.00 79.25 202 GLN A O 1
ATOM 1665 N N . ARG A 1 203 ? -32.168 11.667 20.631 1.00 76.38 203 ARG A N 1
ATOM 1666 C CA . ARG A 1 203 ? -33.514 12.052 21.111 1.00 76.38 203 ARG A CA 1
ATOM 1667 C C . ARG A 1 203 ? -34.473 12.500 19.997 1.00 76.38 203 ARG A C 1
ATOM 1669 O O . ARG A 1 203 ? -35.340 13.349 20.216 1.00 76.38 203 ARG A O 1
ATOM 1676 N N . ILE A 1 204 ? -34.336 11.937 18.801 1.00 77.12 204 ILE A N 1
ATOM 1677 C CA . ILE A 1 204 ? -35.201 12.236 17.657 1.00 77.12 204 ILE A CA 1
ATOM 1678 C C . ILE A 1 204 ? -36.376 11.254 17.676 1.00 77.12 204 ILE A C 1
ATOM 1680 O O . ILE A 1 204 ? -36.183 10.042 17.605 1.00 77.12 204 ILE A O 1
ATOM 1684 N N . ARG A 1 205 ? -37.609 11.773 17.775 1.00 70.12 205 ARG A N 1
ATOM 1685 C CA . ARG A 1 205 ? -38.823 10.947 17.675 1.00 70.12 205 ARG A CA 1
ATOM 1686 C C . ARG A 1 205 ? -39.048 10.526 16.229 1.00 70.12 205 ARG A C 1
ATOM 1688 O O . ARG A 1 205 ? -39.093 11.379 15.345 1.00 70.12 205 ARG A O 1
ATOM 1695 N N . TRP A 1 206 ? -39.242 9.233 16.016 1.00 75.31 206 TRP A N 1
ATOM 1696 C CA . TRP A 1 206 ? -39.567 8.657 14.721 1.00 75.31 206 TRP A CA 1
ATOM 1697 C C . TRP A 1 206 ? -40.517 7.468 14.921 1.00 75.31 206 TRP A C 1
ATOM 1699 O O . TRP A 1 206 ? -40.473 6.808 15.958 1.00 75.31 206 TRP A O 1
ATOM 1709 N N . GLU A 1 207 ? -41.401 7.227 13.956 1.00 70.81 207 GLU A N 1
ATOM 1710 C CA . GLU A 1 207 ? -42.341 6.102 13.956 1.00 70.81 207 GLU A CA 1
ATOM 1711 C C . GLU A 1 207 ? -42.055 5.201 12.754 1.00 70.81 207 GLU A C 1
ATOM 1713 O O . GLU A 1 207 ? -41.760 5.683 11.659 1.00 70.81 207 GLU A O 1
ATOM 1718 N N . ILE A 1 208 ? -42.145 3.888 12.963 1.00 67.12 208 ILE A N 1
ATOM 1719 C CA . ILE A 1 208 ? -41.986 2.877 11.916 1.00 67.12 208 ILE A CA 1
ATOM 1720 C C . ILE A 1 208 ? -43.375 2.351 11.567 1.00 67.12 208 ILE A C 1
ATOM 1722 O O . ILE A 1 208 ? -44.045 1.782 12.426 1.00 67.12 208 ILE A O 1
ATOM 1726 N N . GLN A 1 209 ? -43.782 2.490 10.307 1.00 60.78 209 GLN A N 1
ATOM 1727 C CA . GLN A 1 209 ? -44.884 1.717 9.734 1.00 60.78 209 GLN A CA 1
ATOM 1728 C C . GLN A 1 209 ? -44.280 0.624 8.847 1.00 60.78 209 GLN A C 1
ATOM 1730 O O . GLN A 1 209 ? -43.592 0.943 7.877 1.00 60.78 209 GLN A O 1
ATOM 1735 N N . VAL A 1 210 ? -44.493 -0.644 9.214 1.00 58.22 210 VAL A N 1
ATOM 1736 C CA . VAL A 1 210 ? -44.140 -1.828 8.407 1.00 58.22 210 VAL A CA 1
ATOM 1737 C C . VAL A 1 210 ? -45.414 -2.507 7.935 1.00 58.22 210 VAL A C 1
ATOM 1739 O O . VAL A 1 210 ? -46.311 -2.691 8.788 1.00 58.22 210 VAL A O 1
#

Radius of gyration: 41.38 Å; chains: 1; bounding box: 82×31×115 Å

Organism: NCBI:txid408170

=== Feature glossary ===
Each block in this record encodes a different view of the same protein. In brief:

Predicted aligned error. PAE(i, j) answers: if I align the predicted and true structures on residue i, how far off (in Å) do I expect residue j to be? A block-diagonal PAE matrix with low values on the blocks and high values off-diagonal is the signature of a multi-domain protein with confidently predicted domains but uncertain inter-domain orientation.

Contact-map, Ramachandran, and PAE plots. Plot images: a contact map (which residues are close in 3D, as an N×N binary image), a Ramachandran scatter (backbone torsion angles, revealing secondary-structure composition at a glance), and — for AlphaFold structures — a PAE heatmap (pairwise prediction confidence).

Backbone torsions (φ/ψ). φ (phi) and ψ (psi) are the two rotatable backbone dihedrals per residue: φ is the C(i-1)–N–Cα–C torsion, ψ is the N–Cα–C–N(i+1) torsion, both in degrees on (−180°, 180°]. α-helical residues cluster near (−60°, −45°); β-strand residues near (−120°, +130°). A Ramachandran plot is simply a scatter of (φ, ψ) for every residue.

Foldseek 3Di. A 3Di character summarizes, for each residue, the relative orientation of the Cα frame of its nearest spatial neighbor. Because it encodes fold topology rather than chemistry, 3Di alignments detect remote structural similarity that sequence alignment misses.

Radius of gyration, Cα contacts, bounding box. Three whole-structure scalars: the radius of gyration (RMS distance of Cα from centroid, in Å), the count of Cα–Cα contacts (pairs closer than 8 Å and separated by more than four residues in sequence — i.e. tertiary, not local, contacts), and the bounding-box dimensions. Together they distinguish compact globular folds from extended fibres or disordered chains.

Sequence. Sequence gives the chain of amino acids in standard one-letter code (A=alanine, C=cysteine, …, Y=tyrosine), read N→C. It is the only feature that is directly encoded by the gene; all structural features are derived from the folded form of this sequence.

mmCIF coordinates. Atomic coordinates in PDBx/mmCIF format — the same representation the Protein Data Bank distributes. Each line of the _atom_site loop places one 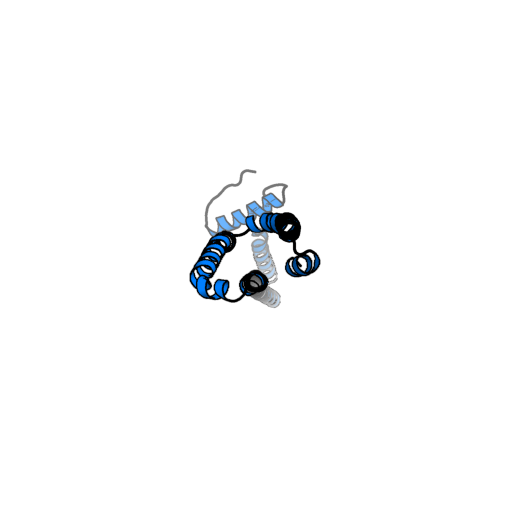backbone atom in Cartesian space (units: ångströms, origin: arbitrary).

Secondary structure (3-state, P-SEA). Three-state secondary structure (P-SEA) collapses the eight DSSP classes into helix (a), strand (b), and coil (c). P-SEA assigns these from Cα geometry alone — distances and angles — without requiring backbone oxygens, so it works on any Cα trace.

InterPro / GO / CATH / organism. Functional annotations link the protein to curated databases. InterPro entries identify conserved domains and families by matching the sequence against member-database signatures (Pfam, PROSITE, CDD, …). Gene Ontology (GO) terms describe molecular function, biological process, and cellular component in a controlled vocabulary. CATH places the structure in a hierarchical fold classification (Class/Architecture/Topology/Homologous-superfamily). The organism is the source species.

B-factor. B-factor (Debye–Waller factor) reflects atomic displacement in the crystal lattice. It is an experimental observable (units Å²), not a prediction; low values mean the atom is pinned down, high values mean it moves or is heterogeneous across the crystal.

Rendered structure images. Structure images are PyMOL renders from six orthogonal camera directions. Cartoon representation draws helices as coils and strands as arrows; sticks shows the backbone as bonds; surface shows the solvent-excluded envelope. Rainbow coloring maps sequence position to hue (blue→red, N→C); chain coloring assigns a distinct color per polypeptide.

Solvent-accessible surface area. Solvent-accessible surface area (SASA) is the area in Å² traced out by the centre of a 1.4 Å probe sphere (a water molecule) rolled over the protein's van der Waals surface (Shrake–Rupley / Lee–Richards construction). Buried residues have near-zero SASA; fully exposed residues can exceed 200 Å². The total SASA scales roughly with the number of surface residues.

Secondary structure (8-state, DSSP). The SS8 string is DSSP's per-residue secondary-structure call. α-helix (H) means an i→i+4 H-bond ladder; β-strand (E) means the residue participates in a β-sheet; 3₁₀ (G) and π (I) are tighter and wider helices; T/S are turns/bends; '-' is loop.

pLDDT. For AlphaFold models, the B-factor field carries pLDDT — the model's own estimate of local accuracy on a 0–100 scale. Regions with pLDDT<50 should be treated as essentially unmodeled; they often correspond to intrinsically disordered segments.

Nearest PDB structures. Nearest PDB neighbors are the top structural matches found by Foldseek when searching this structure against the entire Protein Data Bank. Each hit reports a TM-score (0 to 1; >0.5 almost always implies the same fold) and an E-value. These are *structural* homologs — they may share no detectable sequence similarity.